Protein AF-A0A945V1H3-F1 (afdb_monomer_lite)

Structure (mmCIF, N/CA/C/O backbone):
data_AF-A0A945V1H3-F1
#
_entry.id   AF-A0A945V1H3-F1
#
loop_
_atom_site.group_PDB
_atom_site.id
_atom_site.type_symbol
_atom_site.label_atom_id
_atom_site.label_alt_id
_atom_site.label_comp_id
_atom_site.label_asym_id
_atom_site.label_entity_id
_atom_site.label_seq_id
_atom_site.pdbx_PDB_ins_code
_atom_site.Cartn_x
_atom_site.Cartn_y
_atom_site.Cartn_z
_atom_site.occupancy
_atom_site.B_iso_or_equiv
_atom_site.auth_seq_id
_atom_site.auth_comp_id
_atom_site.auth_asym_id
_atom_site.auth_atom_id
_atom_site.pdbx_PDB_model_num
ATOM 1 N N . MET A 1 1 ? -16.341 2.758 11.650 1.00 71.50 1 MET A N 1
ATOM 2 C CA . MET A 1 1 ? -15.616 1.576 11.118 1.00 71.50 1 MET A CA 1
ATOM 3 C C . MET A 1 1 ? -15.243 1.757 9.653 1.00 71.50 1 MET A C 1
ATOM 5 O O . MET A 1 1 ? -14.064 1.690 9.349 1.00 71.50 1 MET A O 1
ATOM 9 N N . LEU A 1 2 ? -16.204 2.031 8.762 1.00 78.56 2 LEU A N 1
ATOM 10 C CA . LEU A 1 2 ? -15.950 2.160 7.319 1.00 78.56 2 LEU A CA 1
ATOM 11 C C . LEU A 1 2 ? -14.896 3.237 6.965 1.00 78.56 2 LEU A C 1
ATOM 13 O O . LEU A 1 2 ? -14.000 2.984 6.170 1.00 78.56 2 LEU A O 1
ATOM 17 N N . GLU A 1 3 ? -14.923 4.381 7.649 1.00 83.19 3 GLU A N 1
ATOM 18 C CA . GLU A 1 3 ? -13.905 5.452 7.549 1.00 83.19 3 GLU A CA 1
ATOM 19 C C . GLU A 1 3 ? -12.482 5.068 7.995 1.00 83.19 3 GLU A C 1
ATOM 21 O O . GLU A 1 3 ? -11.500 5.585 7.472 1.00 83.19 3 GLU A O 1
ATOM 26 N N . ALA A 1 4 ? -12.337 4.130 8.934 1.00 84.25 4 ALA A N 1
ATOM 27 C CA . ALA A 1 4 ? -11.019 3.656 9.346 1.00 84.25 4 ALA A CA 1
ATOM 28 C C . ALA A 1 4 ? -10.451 2.660 8.323 1.00 84.25 4 ALA A C 1
ATOM 30 O O . ALA A 1 4 ? -9.243 2.521 8.201 1.00 84.25 4 ALA A O 1
ATOM 31 N N . VAL A 1 5 ? -11.317 1.984 7.567 1.00 87.81 5 VAL A N 1
ATOM 32 C CA . VAL A 1 5 ? -10.950 0.859 6.701 1.00 87.81 5 VAL A CA 1
ATOM 33 C C . VAL A 1 5 ? -10.785 1.276 5.236 1.00 87.81 5 VAL A C 1
ATOM 35 O O . VAL A 1 5 ? -9.947 0.709 4.538 1.00 87.81 5 VAL A O 1
ATOM 38 N N . GLY A 1 6 ? -11.557 2.262 4.767 1.00 89.81 6 GLY A N 1
ATOM 39 C CA . GLY A 1 6 ? -11.653 2.611 3.346 1.00 89.81 6 GLY A CA 1
ATOM 40 C C . GLY A 1 6 ? -10.320 2.993 2.701 1.00 89.81 6 GLY A C 1
ATOM 41 O O . GLY A 1 6 ? -9.970 2.440 1.662 1.00 89.81 6 GLY A O 1
ATOM 42 N N . ILE A 1 7 ? -9.548 3.886 3.331 1.00 93.88 7 ILE A N 1
ATOM 43 C CA . ILE A 1 7 ? -8.267 4.357 2.775 1.00 93.88 7 ILE A CA 1
ATOM 44 C C . ILE A 1 7 ? -7.203 3.241 2.754 1.00 93.88 7 ILE A C 1
ATOM 46 O O . ILE A 1 7 ? -6.677 2.980 1.672 1.00 93.88 7 ILE A O 1
ATOM 50 N N . PRO A 1 8 ? -6.907 2.527 3.865 1.00 94.00 8 PRO A N 1
ATOM 51 C CA . PRO A 1 8 ? -5.958 1.412 3.836 1.00 94.00 8 PRO A CA 1
ATOM 52 C C . PRO A 1 8 ? -6.329 0.330 2.822 1.00 94.00 8 PRO A C 1
ATOM 54 O O . PRO A 1 8 ? -5.453 -0.183 2.133 1.00 94.00 8 PRO A O 1
ATOM 57 N N . LEU A 1 9 ? -7.624 0.018 2.692 1.00 93.31 9 LEU A N 1
ATOM 58 C CA . LEU A 1 9 ? -8.108 -0.941 1.701 1.00 93.31 9 LEU A CA 1
ATOM 59 C C . LEU A 1 9 ? -7.912 -0.433 0.267 1.00 93.31 9 LEU A C 1
ATOM 61 O O . LEU A 1 9 ? -7.473 -1.197 -0.586 1.00 93.31 9 LEU A O 1
ATOM 65 N N . GLY A 1 10 ? -8.210 0.840 -0.003 1.00 94.31 10 GLY A N 1
ATOM 66 C CA . GLY A 1 10 ? -7.990 1.448 -1.317 1.00 94.31 10 GLY A CA 1
ATOM 67 C C . GLY A 1 10 ? -6.519 1.414 -1.731 1.00 94.31 10 GLY A C 1
ATOM 68 O O . GLY A 1 10 ? -6.213 1.023 -2.854 1.00 94.31 10 GLY A O 1
ATOM 69 N N . ILE A 1 11 ? -5.609 1.747 -0.808 1.00 96.25 11 ILE A N 1
ATOM 70 C CA . ILE A 1 11 ? -4.157 1.666 -1.037 1.00 96.25 11 ILE A CA 1
ATOM 71 C C . ILE A 1 11 ? -3.733 0.213 -1.292 1.00 96.25 11 ILE A C 1
A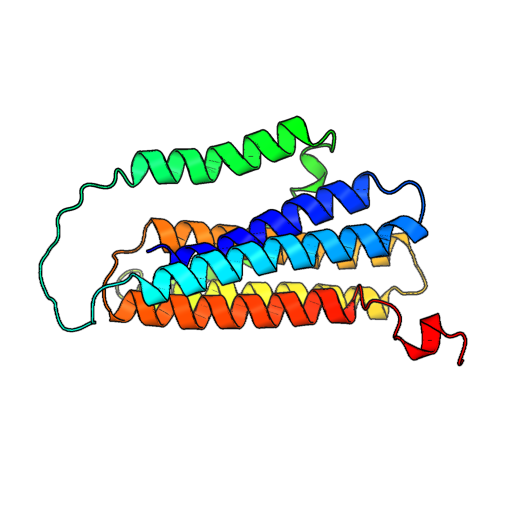TOM 73 O O . ILE A 1 11 ? -3.017 -0.052 -2.255 1.00 96.25 11 ILE A O 1
ATOM 77 N N . LEU A 1 12 ? -4.210 -0.732 -0.477 1.00 95.31 12 LEU A N 1
ATOM 78 C CA . LEU A 1 12 ? -3.905 -2.155 -0.627 1.00 95.31 12 LEU A CA 1
ATOM 79 C C . LEU A 1 12 ? -4.331 -2.691 -1.999 1.00 95.31 12 LEU A C 1
ATOM 81 O O . LEU A 1 12 ? -3.532 -3.319 -2.689 1.00 95.31 12 LEU A O 1
ATOM 85 N N . VAL A 1 13 ? -5.579 -2.436 -2.403 1.00 93.81 13 VAL A N 1
ATOM 86 C CA . VAL A 1 13 ? -6.114 -2.876 -3.702 1.00 93.81 13 VAL A CA 1
ATOM 87 C C . VAL A 1 13 ? -5.355 -2.218 -4.848 1.00 93.81 13 VAL A C 1
ATOM 89 O O . VAL A 1 13 ? -4.996 -2.900 -5.803 1.00 93.81 13 VAL A O 1
ATOM 92 N N . SER A 1 14 ? -5.060 -0.922 -4.733 1.00 94.88 14 SER A N 1
ATOM 93 C CA . SER A 1 14 ? -4.266 -0.203 -5.728 1.00 94.88 14 SER A CA 1
ATOM 94 C C . SER A 1 14 ? -2.892 -0.841 -5.939 1.00 94.88 14 SER A C 1
ATOM 96 O O . SER A 1 14 ? -2.495 -1.099 -7.070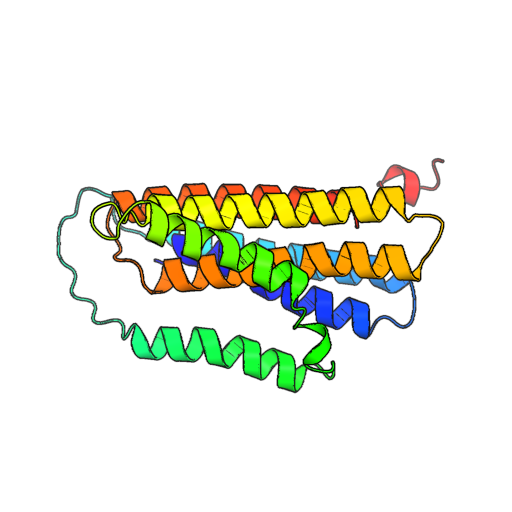 1.00 94.88 14 SER A O 1
ATOM 98 N N . LEU A 1 15 ? -2.182 -1.173 -4.859 1.00 94.94 15 LEU A N 1
ATOM 99 C CA . LEU A 1 15 ? -0.849 -1.771 -4.946 1.00 94.94 15 LEU A CA 1
ATOM 100 C C . LEU A 1 15 ? -0.883 -3.233 -5.409 1.00 94.94 15 LEU A C 1
ATOM 102 O O . LEU A 1 15 ? 0.017 -3.657 -6.127 1.00 94.94 15 LEU A O 1
ATOM 106 N N . LEU A 1 16 ? -1.922 -3.997 -5.054 1.00 93.94 16 LEU A N 1
ATOM 107 C CA . LEU A 1 16 ? -2.137 -5.347 -5.590 1.00 93.94 16 LEU A CA 1
ATOM 108 C C . LEU A 1 16 ? -2.331 -5.325 -7.112 1.00 93.94 16 LEU A C 1
ATOM 110 O O . LEU A 1 16 ? -1.721 -6.134 -7.817 1.00 93.94 16 LEU A O 1
ATOM 114 N N . LEU A 1 17 ? -3.143 -4.386 -7.609 1.00 92.00 17 LEU A N 1
ATOM 115 C CA . LEU A 1 17 ? -3.298 -4.136 -9.042 1.00 92.00 17 LEU A CA 1
ATOM 116 C C . LEU A 1 17 ? -1.973 -3.689 -9.653 1.00 92.00 17 LEU A C 1
ATOM 118 O O . LEU A 1 17 ? -1.569 -4.237 -10.667 1.00 92.00 17 LEU A O 1
ATOM 122 N N . PHE A 1 18 ? -1.236 -2.797 -8.991 1.00 91.50 18 PHE A N 1
ATOM 123 C CA . PHE A 1 18 ? 0.016 -2.288 -9.537 1.00 91.50 18 PHE A CA 1
ATOM 124 C C . PHE A 1 18 ? 1.075 -3.377 -9.739 1.00 91.50 18 PHE A C 1
ATOM 126 O O . PHE A 1 18 ? 1.709 -3.441 -10.792 1.00 91.50 18 PHE A O 1
ATOM 133 N N . VAL A 1 19 ? 1.243 -4.274 -8.761 1.00 92.81 19 VAL A N 1
ATOM 134 C CA . VAL A 1 19 ? 2.124 -5.442 -8.913 1.00 92.81 19 VAL A CA 1
ATOM 135 C C . VAL A 1 19 ? 1.645 -6.318 -10.072 1.00 92.81 19 VAL A C 1
ATOM 137 O O . VAL A 1 19 ? 2.469 -6.786 -10.856 1.00 92.81 19 VAL A O 1
ATOM 140 N N . SER A 1 20 ? 0.331 -6.516 -10.213 1.00 91.62 20 SER A N 1
ATOM 141 C CA . SER A 1 20 ? -0.239 -7.291 -11.319 1.00 91.62 20 SER A CA 1
ATOM 142 C C . SER A 1 20 ? 0.075 -6.668 -12.680 1.00 91.62 20 SER A C 1
ATOM 144 O O . SER A 1 20 ? 0.538 -7.362 -13.586 1.00 91.62 20 SER A O 1
ATOM 146 N N . ASP A 1 21 ? -0.145 -5.359 -12.804 1.00 89.25 21 ASP A N 1
ATOM 147 C CA . ASP A 1 21 ? 0.039 -4.605 -14.036 1.00 89.25 21 ASP A CA 1
ATOM 148 C C . ASP A 1 21 ? 1.511 -4.596 -14.435 1.00 89.25 21 ASP A C 1
ATOM 150 O O . ASP A 1 21 ? 1.829 -5.051 -15.526 1.00 89.25 21 ASP A O 1
ATOM 154 N N . ILE A 1 22 ? 2.435 -4.208 -13.544 1.00 88.12 22 ILE A N 1
ATOM 155 C CA . ILE A 1 22 ? 3.878 -4.167 -13.857 1.00 88.12 22 ILE A CA 1
ATOM 156 C C . ILE A 1 22 ? 4.396 -5.515 -14.372 1.00 88.12 22 ILE A C 1
ATOM 158 O O . ILE A 1 22 ? 5.225 -5.543 -15.278 1.00 88.12 22 ILE A O 1
ATOM 162 N N . ASN A 1 23 ? 3.906 -6.629 -13.824 1.00 88.38 23 ASN A N 1
ATOM 163 C CA . ASN A 1 23 ? 4.323 -7.966 -14.252 1.00 88.38 23 ASN A CA 1
ATOM 164 C C . ASN A 1 23 ? 3.636 -8.442 -15.545 1.00 88.38 23 ASN A C 1
ATOM 166 O O . ASN A 1 23 ? 4.094 -9.410 -16.147 1.00 88.38 23 ASN A O 1
ATOM 170 N N . SER A 1 24 ? 2.556 -7.782 -15.969 1.00 84.94 24 SER A N 1
ATOM 171 C CA . SER A 1 24 ? 1.772 -8.132 -17.164 1.00 84.94 24 SER A CA 1
ATOM 172 C C . SER A 1 24 ? 1.962 -7.145 -18.324 1.00 84.94 24 SER A C 1
ATOM 174 O O . SER A 1 24 ? 1.545 -7.427 -19.450 1.00 84.94 24 SER A O 1
ATOM 176 N N . LEU A 1 25 ? 2.582 -5.986 -18.069 1.00 81.81 25 LEU A N 1
ATOM 177 C CA . LEU A 1 25 ? 2.846 -4.954 -19.067 1.00 81.81 25 LEU A CA 1
ATOM 178 C C . LEU A 1 25 ? 3.740 -5.509 -20.180 1.00 81.81 25 LEU A C 1
ATOM 180 O O . LEU A 1 25 ? 4.888 -5.889 -19.959 1.00 81.81 25 LEU A O 1
ATOM 184 N N . SER A 1 26 ? 3.202 -5.521 -21.398 1.00 73.62 26 SER A N 1
ATOM 185 C CA . SER A 1 26 ? 3.947 -5.892 -22.607 1.00 73.62 26 SER A CA 1
ATOM 186 C C . SER A 1 26 ? 4.589 -4.675 -23.276 1.00 73.62 26 SER A C 1
ATOM 188 O O . SER A 1 26 ? 5.633 -4.803 -23.913 1.00 73.62 26 SER A O 1
ATOM 190 N N . GLU A 1 27 ? 3.991 -3.489 -23.117 1.00 76.44 27 GLU A N 1
ATOM 191 C CA . GLU A 1 27 ? 4.472 -2.244 -23.711 1.00 76.44 27 GLU A CA 1
ATOM 192 C C . GLU A 1 27 ? 4.513 -1.087 -22.689 1.00 76.44 27 GLU A C 1
ATOM 194 O O . GLU A 1 27 ? 3.587 -0.932 -21.891 1.00 76.44 27 GLU A O 1
ATOM 199 N N . PRO A 1 28 ? 5.527 -0.196 -22.737 1.00 72.94 28 PRO A N 1
ATOM 200 C CA . PRO A 1 28 ? 5.636 0.945 -21.816 1.00 72.94 28 PRO A CA 1
ATOM 201 C C . PRO A 1 28 ? 4.459 1.929 -21.874 1.00 72.94 28 PRO A C 1
ATOM 203 O O . PRO A 1 28 ? 4.148 2.586 -20.883 1.00 72.94 28 PRO A O 1
ATOM 206 N N . LYS A 1 29 ? 3.787 2.033 -23.029 1.00 75.56 29 LYS A N 1
ATOM 207 C CA . LYS A 1 29 ? 2.627 2.919 -23.233 1.00 75.56 29 LYS A CA 1
ATOM 208 C C . LYS A 1 29 ? 1.435 2.560 -22.336 1.00 75.56 29 LYS A C 1
ATOM 210 O O . LYS A 1 29 ? 0.617 3.424 -22.031 1.00 75.56 29 LYS A O 1
ATOM 215 N N . ASP A 1 30 ? 1.371 1.310 -21.883 1.00 81.56 30 ASP A N 1
ATOM 216 C CA . ASP A 1 30 ? 0.288 0.798 -21.048 1.00 81.56 30 ASP A CA 1
ATOM 217 C C . ASP A 1 30 ? 0.496 1.140 -19.555 1.00 81.56 30 ASP A C 1
ATOM 219 O O . ASP A 1 30 ? -0.392 0.930 -18.729 1.00 81.56 30 ASP A O 1
ATOM 223 N N . LEU A 1 31 ? 1.629 1.759 -19.194 1.00 80.69 31 LEU A N 1
ATOM 224 C CA . LEU A 1 31 ? 1.896 2.209 -17.826 1.00 80.69 31 LEU A CA 1
ATOM 225 C C . LEU A 1 31 ? 0.965 3.353 -17.395 1.00 80.69 31 LEU A C 1
ATOM 227 O O . LEU A 1 31 ? 0.492 3.372 -16.264 1.00 80.69 31 LEU A O 1
ATOM 231 N N . VAL A 1 32 ? 0.658 4.296 -18.291 1.00 82.12 32 VAL A N 1
ATOM 232 C CA . VAL A 1 32 ? -0.250 5.421 -17.995 1.00 82.12 32 VAL A CA 1
ATOM 233 C C . VAL A 1 32 ? -1.664 4.942 -17.626 1.00 82.12 32 VAL A C 1
ATOM 235 O O . VAL A 1 32 ? -2.168 5.361 -16.579 1.00 82.12 32 VAL A O 1
ATOM 238 N N . PRO A 1 33 ? -2.328 4.067 -18.413 1.00 83.75 33 PRO A N 1
ATOM 239 C CA . PRO A 1 33 ? -3.631 3.538 -18.021 1.00 83.75 33 PRO A CA 1
ATOM 240 C C . PRO A 1 33 ? -3.571 2.679 -16.748 1.00 83.75 33 PRO A C 1
ATOM 242 O O . PRO A 1 33 ? -4.504 2.760 -15.951 1.00 83.75 33 PRO A O 1
ATOM 245 N N . ALA A 1 34 ? -2.488 1.934 -16.498 1.00 84.31 34 ALA A N 1
ATOM 246 C CA . ALA A 1 34 ? -2.301 1.206 -15.236 1.00 84.31 34 ALA A CA 1
ATOM 247 C C . ALA A 1 34 ? -2.248 2.159 -14.024 1.00 84.31 34 ALA A C 1
ATOM 249 O O . ALA A 1 34 ? -2.972 1.984 -13.041 1.00 84.31 34 ALA A O 1
ATOM 250 N N . THR A 1 35 ? -1.480 3.248 -14.120 1.00 84.38 35 THR A N 1
ATOM 251 C CA . THR A 1 35 ? -1.422 4.290 -13.081 1.00 84.38 35 THR A CA 1
ATOM 252 C C . THR A 1 35 ? -2.787 4.958 -12.867 1.00 84.38 35 THR A C 1
ATOM 254 O O . THR A 1 35 ? -3.173 5.260 -11.736 1.00 84.38 35 THR A O 1
ATOM 257 N N . ALA A 1 36 ? -3.583 5.147 -13.924 1.00 86.94 36 ALA A N 1
ATOM 258 C CA . ALA A 1 36 ? -4.946 5.664 -13.793 1.00 86.94 36 ALA A CA 1
ATOM 259 C C . ALA A 1 36 ? -5.868 4.704 -13.013 1.00 86.94 36 ALA A C 1
ATOM 261 O O . ALA A 1 36 ? -6.656 5.153 -12.175 1.00 86.94 36 ALA A O 1
ATOM 262 N N . GLN A 1 37 ? -5.753 3.389 -13.236 1.00 87.56 37 GLN A N 1
ATOM 263 C CA . GLN A 1 37 ? -6.514 2.381 -12.485 1.00 87.56 37 GLN A CA 1
ATOM 264 C C . GLN A 1 37 ? -6.157 2.382 -10.994 1.00 87.56 37 GLN A C 1
ATOM 266 O O . GLN A 1 37 ? -7.045 2.284 -10.146 1.00 87.56 37 GLN A O 1
ATOM 271 N N . GLN A 1 38 ? -4.883 2.581 -10.661 1.00 88.81 38 GLN A N 1
ATOM 272 C CA . GLN A 1 38 ? -4.410 2.711 -9.280 1.00 88.81 38 GLN A CA 1
ATOM 273 C C . GLN A 1 38 ? -5.023 3.922 -8.566 1.00 88.81 38 GLN A C 1
ATOM 275 O O . GLN A 1 38 ? -5.578 3.806 -7.468 1.00 88.81 38 GLN A O 1
ATOM 280 N N . PHE A 1 39 ? -5.002 5.095 -9.210 1.00 90.06 39 PHE A N 1
ATOM 281 C CA . PHE A 1 39 ? -5.666 6.283 -8.668 1.00 90.06 39 PHE A CA 1
ATOM 282 C C . PHE A 1 39 ? -7.171 6.070 -8.502 1.00 90.06 39 PHE A C 1
ATOM 284 O O . PHE A 1 39 ? -7.747 6.501 -7.500 1.00 90.06 39 PHE A O 1
ATOM 291 N N . MET A 1 40 ? -7.804 5.356 -9.435 1.00 91.56 40 MET A N 1
ATOM 292 C CA . MET A 1 40 ? -9.217 5.014 -9.338 1.00 91.56 40 MET A CA 1
ATOM 293 C C . MET A 1 40 ? -9.499 4.100 -8.138 1.00 91.56 40 MET A C 1
ATOM 295 O O . MET A 1 40 ? -10.443 4.356 -7.390 1.00 91.56 40 MET A O 1
ATOM 299 N N . ALA A 1 41 ? -8.681 3.072 -7.895 1.00 91.94 41 ALA A N 1
ATOM 300 C CA . ALA A 1 41 ? -8.831 2.181 -6.742 1.00 91.94 41 ALA A CA 1
ATOM 301 C C . ALA A 1 41 ? -8.772 2.951 -5.410 1.00 91.94 41 ALA A C 1
ATOM 303 O O . ALA A 1 41 ? -9.603 2.745 -4.519 1.00 91.94 41 ALA A O 1
ATOM 304 N N . ILE A 1 42 ? -7.854 3.912 -5.296 1.00 92.44 42 ILE A N 1
ATOM 305 C CA . ILE A 1 42 ? -7.750 4.761 -4.104 1.00 92.44 42 ILE A CA 1
ATOM 306 C C . ILE A 1 42 ? -8.890 5.753 -3.993 1.00 92.44 42 ILE A C 1
ATOM 308 O O . ILE A 1 42 ? -9.402 5.945 -2.893 1.00 92.44 42 ILE A O 1
ATOM 312 N N . PHE A 1 43 ? -9.338 6.340 -5.102 1.00 93.00 43 PHE A N 1
ATOM 313 C CA . PHE A 1 43 ? -10.509 7.207 -5.097 1.00 93.00 43 PHE A CA 1
ATOM 314 C C . PHE A 1 43 ? -11.732 6.489 -4.507 1.00 93.00 43 PHE A C 1
ATOM 316 O O . PHE A 1 43 ? -12.412 7.044 -3.643 1.00 93.00 43 PHE A O 1
ATOM 323 N N . HIS A 1 44 ? -11.956 5.222 -4.875 1.00 91.50 44 HIS A N 1
ATOM 324 C CA . HIS A 1 44 ? -13.014 4.402 -4.280 1.00 91.50 44 HIS A CA 1
ATOM 325 C C . HIS A 1 44 ? -12.796 4.177 -2.775 1.00 91.50 44 HIS A C 1
ATOM 327 O O . HIS A 1 44 ? -13.739 4.319 -1.997 1.00 91.50 44 HIS A O 1
ATOM 333 N N . GLY A 1 45 ? -11.566 3.894 -2.337 1.00 91.19 45 GLY A N 1
ATOM 334 C CA . GLY A 1 45 ? -11.232 3.772 -0.912 1.00 91.19 45 GLY A CA 1
ATOM 335 C C . GLY A 1 45 ? -11.491 5.056 -0.112 1.00 91.19 45 GLY A C 1
ATOM 336 O O . GLY A 1 45 ? -12.078 5.014 0.974 1.00 91.19 45 GLY A O 1
ATOM 337 N N . CYS A 1 46 ? -11.129 6.212 -0.670 1.00 91.94 46 CYS A N 1
ATOM 338 C CA . CYS A 1 46 ? -11.408 7.530 -0.101 1.00 91.94 46 CYS A CA 1
ATOM 339 C C . CYS A 1 46 ? -12.912 7.813 -0.030 1.00 91.94 46 CYS A C 1
ATOM 341 O O . CYS A 1 46 ? -13.390 8.299 0.993 1.00 91.94 46 CYS A O 1
ATOM 343 N N . LEU A 1 47 ? -13.674 7.463 -1.070 1.00 91.38 47 LEU A N 1
ATOM 344 C CA . LEU A 1 47 ? -15.127 7.632 -1.103 1.00 91.38 47 LEU A CA 1
ATOM 345 C C . LEU A 1 47 ? -15.818 6.755 -0.053 1.00 91.38 47 LEU A C 1
ATOM 347 O O . LEU A 1 47 ? -16.658 7.246 0.699 1.00 91.38 47 LEU A O 1
ATOM 351 N N . ILE A 1 48 ? -15.417 5.486 0.064 1.00 89.75 48 ILE A N 1
ATOM 352 C CA . ILE A 1 48 ? -15.878 4.579 1.127 1.00 89.75 48 ILE A CA 1
ATOM 353 C C . ILE A 1 48 ? -15.575 5.182 2.502 1.00 89.75 48 ILE A C 1
ATOM 355 O O . ILE A 1 48 ? -16.418 5.140 3.402 1.00 89.75 48 ILE A O 1
ATOM 359 N N . SER A 1 49 ? -14.390 5.777 2.658 1.00 89.31 49 SER A N 1
ATOM 360 C CA . SER A 1 49 ? -14.003 6.410 3.911 1.00 89.31 49 SER A CA 1
ATOM 361 C C . SER A 1 49 ? -14.869 7.634 4.240 1.00 89.31 49 SER A C 1
ATOM 363 O O . SER A 1 49 ? -15.418 7.729 5.338 1.00 89.31 49 SER A O 1
ATOM 365 N N . ALA A 1 50 ? -15.078 8.522 3.266 1.00 88.06 50 ALA A N 1
ATOM 366 C CA . ALA A 1 50 ? -15.897 9.723 3.404 1.00 88.06 50 ALA A CA 1
ATOM 367 C C . ALA A 1 50 ? -17.368 9.396 3.705 1.00 88.06 50 ALA A C 1
ATOM 369 O O . ALA A 1 50 ? -17.949 9.962 4.630 1.00 88.06 50 ALA A O 1
ATOM 370 N N . LEU A 1 51 ? -17.961 8.431 2.992 1.00 86.62 51 LEU A N 1
ATOM 371 C CA . LEU A 1 51 ? -19.307 7.931 3.293 1.00 86.62 51 LEU A CA 1
ATOM 372 C C . LEU A 1 51 ? -19.378 7.346 4.705 1.00 86.62 51 LEU A C 1
ATOM 374 O O . LEU A 1 51 ? -20.330 7.598 5.443 1.00 86.62 51 LEU A O 1
ATOM 378 N N . GLY A 1 52 ? -18.339 6.612 5.107 1.00 83.75 52 GLY A N 1
ATOM 379 C CA . GLY A 1 52 ? -18.189 6.115 6.466 1.00 83.75 52 GLY A CA 1
ATOM 380 C C . GLY A 1 52 ? -18.232 7.224 7.511 1.00 83.75 52 GLY A C 1
ATOM 381 O O . GLY A 1 52 ? -18.854 7.044 8.557 1.00 83.75 52 GLY A O 1
ATOM 382 N N . HIS A 1 53 ? -17.609 8.366 7.227 1.00 82.25 53 HIS A N 1
ATOM 383 C CA . HIS A 1 53 ? -17.613 9.516 8.119 1.00 82.25 53 HIS A CA 1
ATOM 384 C C . HIS A 1 53 ? -19.003 10.158 8.217 1.00 82.25 53 HIS A C 1
ATOM 386 O O . HIS A 1 53 ? -19.479 10.400 9.324 1.00 82.25 53 HIS A O 1
ATOM 392 N N . LEU A 1 54 ? -19.681 10.348 7.079 1.00 85.50 54 LEU A N 1
ATOM 393 C CA . LEU A 1 54 ? -21.007 10.975 6.994 1.00 85.50 54 LEU A CA 1
ATOM 394 C C . LEU A 1 54 ? -22.115 10.173 7.691 1.00 85.50 54 LEU A C 1
ATOM 396 O O . LEU A 1 54 ? -23.034 10.757 8.256 1.00 85.50 54 LEU A O 1
ATOM 400 N N . ILE A 1 55 ? -22.043 8.842 7.641 1.00 83.38 55 ILE A N 1
ATOM 401 C CA . ILE A 1 55 ? -23.070 7.953 8.211 1.00 83.38 55 ILE A CA 1
ATOM 402 C C . ILE A 1 55 ? -22.803 7.668 9.700 1.00 83.38 55 ILE A C 1
ATOM 404 O O . ILE A 1 55 ? -23.685 7.202 10.422 1.00 83.38 55 ILE A O 1
ATOM 408 N N . SER A 1 56 ? -21.586 7.928 10.185 1.00 74.50 56 SER A N 1
ATOM 409 C CA . SER A 1 56 ? -21.232 7.614 11.568 1.00 74.50 56 SER A CA 1
ATOM 410 C C . SER A 1 56 ? -21.945 8.547 12.557 1.00 74.50 56 SER A C 1
ATOM 412 O O . SER A 1 56 ? -21.920 9.763 12.369 1.00 74.50 56 SER A O 1
ATOM 414 N N . PRO A 1 57 ? -22.544 8.008 13.635 1.00 66.06 57 PRO A N 1
ATOM 415 C CA . PRO A 1 57 ? -23.273 8.815 14.606 1.00 66.06 57 PRO A CA 1
ATOM 416 C C . PRO A 1 57 ? -22.353 9.820 15.331 1.00 66.06 57 PRO A C 1
ATOM 418 O O . PRO A 1 57 ? -21.152 9.559 15.474 1.00 66.06 57 PRO A O 1
ATOM 421 N N . PRO A 1 58 ? -22.901 10.951 15.824 1.00 60.19 58 PRO A N 1
ATOM 422 C CA . PRO A 1 58 ? -22.141 11.958 16.562 1.00 60.19 58 PRO A CA 1
ATOM 423 C C . PRO A 1 58 ? -21.407 11.365 17.773 1.00 60.19 58 PRO A C 1
ATOM 425 O O . PRO A 1 58 ? -21.947 10.512 18.488 1.00 60.19 58 PRO A O 1
ATOM 428 N N . GLN A 1 59 ? -20.186 11.865 18.010 1.00 55.81 59 GLN A N 1
ATOM 429 C CA . GLN A 1 59 ? -19.203 11.372 18.992 1.00 55.81 59 GLN A CA 1
ATOM 430 C C . GLN A 1 59 ? -19.707 11.289 20.448 1.00 55.81 59 GLN A C 1
ATOM 432 O O . GLN A 1 59 ? -19.075 10.620 21.262 1.00 55.81 59 GLN A O 1
ATOM 437 N N . GLU A 1 60 ? -20.835 11.918 20.782 1.00 47.00 60 GLU A N 1
ATOM 438 C CA . GLU A 1 60 ? -21.383 11.963 22.145 1.00 47.00 60 GLU A CA 1
ATOM 439 C C . GLU A 1 60 ? -22.261 10.758 22.515 1.00 47.00 60 GLU A C 1
ATOM 441 O O . GLU A 1 60 ? -22.542 10.524 23.692 1.00 47.00 60 GLU A O 1
ATOM 446 N N . SER A 1 61 ? -22.683 9.945 21.542 1.00 45.75 61 SER A N 1
ATOM 447 C CA . SER A 1 61 ? -23.583 8.820 21.815 1.00 45.75 61 SER A CA 1
ATOM 448 C C . SER A 1 61 ? -22.823 7.586 22.312 1.00 45.75 61 SER A C 1
ATOM 450 O O . SER A 1 61 ? -22.592 6.603 21.611 1.00 45.75 61 SER A O 1
ATOM 452 N N . THR A 1 62 ? -22.470 7.624 23.596 1.00 48.56 62 THR A N 1
ATOM 453 C CA . THR A 1 62 ? -22.206 6.437 24.413 1.00 48.56 62 THR A CA 1
ATOM 454 C C . THR A 1 62 ? -23.464 5.572 24.478 1.00 48.56 62 THR A C 1
ATOM 456 O O . THR A 1 62 ? -24.231 5.573 25.435 1.00 48.56 62 THR A O 1
ATOM 459 N N . LYS A 1 63 ? -23.672 4.753 23.455 1.00 40.84 63 LYS A N 1
ATOM 460 C CA . LYS A 1 63 ? -24.309 3.460 23.651 1.00 40.84 63 LYS A CA 1
ATOM 461 C C . LYS A 1 63 ? -23.386 2.421 23.072 1.00 40.84 63 LYS A C 1
ATOM 463 O O . LYS A 1 63 ? -22.993 2.487 21.912 1.00 40.84 63 LYS A O 1
ATOM 468 N N . ASN A 1 64 ? -23.037 1.482 23.942 1.00 44.09 64 ASN A N 1
ATOM 469 C CA . ASN A 1 64 ? -22.429 0.205 23.635 1.00 44.09 64 ASN A CA 1
ATOM 470 C C . ASN A 1 64 ? -23.387 -0.544 22.692 1.00 44.09 64 ASN A C 1
ATOM 472 O O . ASN A 1 64 ? -24.117 -1.443 23.109 1.00 44.09 64 ASN A O 1
ATOM 476 N N . ASN A 1 65 ? -23.479 -0.088 21.441 1.00 41.38 65 ASN A N 1
ATOM 477 C CA . ASN A 1 65 ? -24.201 -0.767 20.390 1.00 41.38 65 ASN A CA 1
ATOM 478 C C . ASN A 1 65 ? -23.374 -2.005 20.116 1.00 41.38 65 ASN A C 1
ATOM 480 O O . ASN A 1 65 ? -22.376 -2.002 19.401 1.00 41.38 65 ASN A O 1
ATOM 484 N N . ASN A 1 66 ? -23.799 -3.053 20.805 1.00 42.31 66 ASN A N 1
ATOM 485 C CA . ASN A 1 66 ? -23.336 -4.415 20.724 1.00 42.31 66 ASN A CA 1
ATOM 486 C C . ASN A 1 66 ? -23.768 -4.999 19.369 1.00 42.31 66 ASN A C 1
ATOM 488 O O . ASN A 1 66 ? -24.364 -6.075 19.309 1.00 42.31 66 ASN A O 1
ATOM 492 N N . GLU A 1 67 ? -23.524 -4.273 18.272 1.00 45.88 67 GLU A N 1
ATOM 493 C CA . GLU A 1 67 ? -23.522 -4.878 16.956 1.00 45.88 67 GLU A CA 1
ATOM 494 C C . GLU A 1 67 ? -22.378 -5.879 16.984 1.00 45.88 67 GLU A C 1
ATOM 496 O O . GLU A 1 67 ? -21.199 -5.548 16.849 1.00 45.88 67 GLU A O 1
ATOM 501 N N . LYS A 1 68 ? -22.751 -7.133 17.245 1.00 49.12 68 LYS A N 1
ATOM 502 C CA . LYS A 1 68 ? -21.909 -8.317 17.125 1.00 49.12 68 LYS A CA 1
ATOM 503 C C . LYS A 1 68 ? -21.582 -8.535 15.646 1.00 49.12 68 LYS A C 1
ATOM 505 O O . LYS A 1 68 ? -21.870 -9.591 15.091 1.00 49.12 68 LYS A O 1
ATOM 510 N N . PHE A 1 69 ? -21.008 -7.537 14.981 1.00 57.31 69 PHE A N 1
ATOM 511 C CA . PHE A 1 69 ? -20.419 -7.735 13.674 1.00 57.31 69 PHE A CA 1
ATOM 512 C C . PHE A 1 69 ? -19.271 -8.718 13.878 1.00 57.31 69 PHE A C 1
ATOM 514 O O . PHE A 1 69 ? -18.378 -8.485 14.700 1.00 57.31 69 PHE A O 1
ATOM 521 N N . ASN A 1 70 ? -19.350 -9.883 13.234 1.00 66.75 70 ASN A N 1
ATOM 522 C CA . ASN A 1 70 ? -18.441 -10.981 13.525 1.00 66.75 70 ASN A CA 1
ATOM 523 C C . ASN A 1 70 ? -17.047 -10.643 12.987 1.00 66.75 70 ASN A C 1
ATOM 525 O O . ASN A 1 70 ? -16.705 -10.972 11.852 1.00 66.75 70 ASN A O 1
ATOM 529 N N . LYS A 1 71 ? -16.232 -9.984 13.820 1.00 70.12 71 LYS A N 1
ATOM 530 C CA . LYS A 1 71 ? -14.859 -9.577 13.496 1.00 70.12 71 LYS A CA 1
ATOM 531 C C . LYS A 1 71 ? -14.023 -10.739 12.953 1.00 70.12 71 LYS A C 1
ATOM 533 O O . LYS A 1 71 ? -13.149 -10.505 12.131 1.00 70.12 71 LYS A O 1
ATOM 538 N N . ARG A 1 72 ? -14.314 -11.986 13.355 1.00 68.69 72 ARG A N 1
ATOM 539 C CA . ARG A 1 72 ? -13.636 -13.185 12.830 1.00 68.69 72 ARG A CA 1
ATOM 540 C C . ARG A 1 72 ? -13.968 -13.445 11.361 1.00 68.69 72 ARG A C 1
ATOM 542 O O . ARG A 1 72 ? -13.068 -13.773 10.603 1.00 68.69 72 ARG A O 1
ATOM 549 N N . VAL A 1 73 ? -15.227 -13.270 10.956 1.00 70.69 73 VAL A N 1
ATOM 550 C CA . VAL A 1 73 ? -15.648 -13.412 9.549 1.00 70.69 73 VAL A CA 1
ATOM 551 C C . VAL A 1 73 ? -15.021 -12.312 8.704 1.00 70.69 73 VAL A C 1
ATOM 553 O O . VAL A 1 73 ? -14.483 -12.589 7.641 1.00 70.69 73 VAL A O 1
ATOM 556 N N . LEU A 1 74 ? -15.018 -11.077 9.203 1.00 78.19 74 LEU A N 1
ATOM 557 C CA . LEU A 1 74 ? -14.402 -9.963 8.492 1.00 78.19 74 LEU A CA 1
ATOM 558 C C . LEU A 1 74 ? -12.882 -10.121 8.363 1.00 78.19 74 LEU A C 1
ATOM 560 O O . LEU A 1 74 ? -12.336 -9.843 7.303 1.00 78.19 74 LEU A O 1
ATOM 564 N N . LEU A 1 75 ? -12.213 -10.612 9.410 1.00 78.94 75 LEU A N 1
ATOM 565 C CA . LEU A 1 75 ? -10.794 -10.959 9.365 1.00 78.94 75 LEU A CA 1
ATOM 566 C C . LEU A 1 75 ? -10.522 -12.073 8.345 1.00 78.94 75 LEU A C 1
ATOM 568 O O . LEU A 1 75 ? -9.565 -11.976 7.585 1.00 78.94 75 LEU A O 1
ATOM 572 N N . MET A 1 76 ? -11.368 -13.108 8.301 1.00 74.38 76 MET A N 1
ATOM 573 C CA . MET A 1 76 ? -11.256 -14.153 7.281 1.00 74.38 76 MET A CA 1
ATOM 574 C C . MET A 1 76 ? -11.381 -13.559 5.881 1.00 74.38 76 MET A C 1
ATOM 576 O O . MET A 1 76 ? -10.489 -13.761 5.072 1.00 74.38 76 MET A O 1
ATOM 580 N N . VAL A 1 77 ? -12.406 -12.747 5.614 1.00 79.44 77 VAL A N 1
ATOM 581 C CA . VAL A 1 77 ? -12.575 -12.083 4.310 1.00 79.44 77 VAL A CA 1
ATOM 582 C C . VAL A 1 77 ? -11.376 -11.190 3.974 1.00 79.44 77 VAL A C 1
ATOM 584 O O . VAL A 1 77 ? -10.872 -11.242 2.856 1.00 79.44 77 VAL A O 1
ATOM 587 N N . ALA A 1 78 ? -10.875 -10.424 4.944 1.00 82.88 78 ALA A N 1
ATOM 588 C CA . ALA A 1 78 ? -9.720 -9.542 4.796 1.00 82.88 78 ALA A CA 1
ATOM 589 C C . ALA A 1 78 ? -8.431 -10.274 4.394 1.00 82.88 78 ALA A C 1
ATOM 591 O O . ALA A 1 78 ? -7.608 -9.699 3.689 1.00 82.88 78 ALA A O 1
ATOM 592 N N . ILE A 1 79 ? -8.257 -11.524 4.830 1.00 82.69 79 ILE A N 1
ATOM 593 C CA . ILE A 1 79 ? -7.098 -12.360 4.489 1.00 82.69 79 ILE A CA 1
ATOM 594 C C . ILE A 1 79 ? -7.353 -13.146 3.198 1.00 82.69 79 ILE A C 1
ATOM 596 O O . ILE A 1 79 ? -6.472 -13.251 2.350 1.00 82.69 79 ILE A O 1
ATOM 600 N N . THR A 1 80 ? -8.555 -13.696 3.026 1.00 77.38 80 THR A N 1
ATOM 601 C CA . THR A 1 80 ? -8.898 -14.537 1.875 1.00 77.38 80 THR A CA 1
ATOM 602 C C . THR A 1 80 ? -8.982 -13.730 0.582 1.00 77.38 80 THR A C 1
ATOM 604 O O . THR A 1 80 ? -8.552 -14.226 -0.453 1.00 77.38 80 THR A O 1
ATOM 607 N N . LEU A 1 81 ? -9.478 -12.489 0.616 1.00 84.56 81 LEU A N 1
ATOM 608 C CA . LEU A 1 81 ? -9.661 -11.680 -0.591 1.00 84.56 81 LEU A CA 1
ATOM 609 C C . LEU A 1 81 ? -8.327 -11.360 -1.307 1.00 84.56 81 LEU A C 1
ATOM 611 O O . LEU A 1 81 ? -8.252 -11.624 -2.507 1.00 84.56 81 LEU A O 1
ATOM 615 N N . PRO A 1 82 ? -7.255 -10.897 -0.627 1.00 81.69 82 PRO A N 1
ATOM 616 C CA . PRO A 1 82 ? -5.941 -10.741 -1.256 1.00 81.69 82 PRO A CA 1
ATOM 617 C C . PRO A 1 82 ? -5.367 -12.055 -1.794 1.00 81.69 82 PRO A C 1
ATOM 619 O O . PRO A 1 82 ? -4.813 -12.074 -2.887 1.00 81.69 82 PRO A O 1
ATOM 622 N N . ILE A 1 83 ? -5.531 -13.166 -1.064 1.00 81.25 83 ILE A N 1
ATOM 623 C CA . ILE A 1 83 ? -5.048 -14.485 -1.505 1.00 81.25 83 ILE A CA 1
ATOM 624 C C . ILE A 1 83 ? -5.760 -14.915 -2.791 1.00 81.25 83 ILE A C 1
ATOM 626 O O . ILE A 1 83 ? -5.110 -15.347 -3.739 1.00 81.25 83 ILE A O 1
ATOM 630 N N . CYS A 1 84 ? -7.087 -14.773 -2.842 1.00 80.50 84 CYS A N 1
ATOM 631 C CA . CYS A 1 84 ? -7.869 -15.061 -4.038 1.00 80.50 84 CYS A CA 1
ATOM 632 C C . CYS A 1 84 ? -7.471 -14.153 -5.201 1.00 80.50 84 CYS A C 1
ATOM 634 O O . CYS A 1 84 ? -7.347 -14.642 -6.317 1.00 80.50 84 CYS A O 1
ATOM 636 N N . PHE A 1 85 ? -7.237 -12.863 -4.951 1.00 86.81 85 PHE A N 1
ATOM 637 C CA . PHE A 1 85 ? -6.766 -11.944 -5.984 1.00 86.81 85 PHE A CA 1
ATOM 638 C C . PHE A 1 85 ? -5.427 -12.403 -6.572 1.00 86.81 85 PHE A C 1
ATOM 640 O O . PHE A 1 85 ? -5.327 -12.558 -7.782 1.00 86.81 85 PHE A O 1
ATOM 647 N N . ILE A 1 86 ? -4.433 -12.698 -5.728 1.00 84.62 86 ILE A N 1
ATOM 648 C CA . ILE A 1 86 ? -3.115 -13.180 -6.171 1.00 84.62 86 ILE A CA 1
ATOM 649 C C . ILE A 1 86 ? -3.245 -14.496 -6.948 1.00 84.62 86 ILE A C 1
ATOM 651 O O . ILE A 1 86 ? -2.603 -14.681 -7.974 1.00 84.62 86 ILE A O 1
ATOM 655 N N . ALA A 1 87 ? -4.099 -15.414 -6.491 1.00 74.19 87 ALA A N 1
ATOM 656 C CA . ALA A 1 87 ? -4.321 -16.682 -7.183 1.00 74.19 87 ALA A CA 1
ATOM 657 C C . ALA A 1 87 ? -4.985 -16.513 -8.563 1.00 74.19 87 ALA A C 1
ATOM 659 O O . ALA A 1 87 ? -4.811 -17.367 -9.431 1.00 74.19 87 ALA A O 1
ATOM 660 N N . LEU A 1 88 ? -5.755 -15.439 -8.761 1.00 83.75 88 LEU A N 1
ATOM 661 C CA . LEU A 1 88 ? -6.513 -15.169 -9.985 1.00 83.75 88 LEU A CA 1
ATOM 662 C C . LEU A 1 88 ? -5.845 -14.146 -10.913 1.00 83.75 88 LEU A C 1
ATOM 664 O O . LEU A 1 88 ? -6.255 -14.045 -12.066 1.00 83.75 88 LEU A O 1
ATOM 668 N N . SER A 1 89 ? -4.834 -13.404 -10.452 1.00 84.00 89 SER A N 1
ATOM 669 C CA . SER A 1 89 ? -4.179 -12.350 -11.239 1.00 84.00 89 SER A CA 1
ATOM 670 C C . SER A 1 89 ? -3.328 -12.888 -12.391 1.00 84.00 89 SER A C 1
ATOM 672 O O . SER A 1 89 ? -2.971 -12.139 -13.293 1.00 84.00 89 SER A O 1
ATOM 674 N N . GLY A 1 90 ? -2.991 -14.182 -12.376 1.00 83.19 90 GLY A N 1
ATOM 675 C CA . GLY A 1 90 ? -2.091 -14.796 -13.358 1.00 83.19 90 GLY A CA 1
ATOM 676 C C . GLY A 1 90 ? -0.610 -14.471 -13.128 1.00 83.19 90 GLY A C 1
ATOM 677 O O . GLY A 1 90 ? 0.239 -14.964 -13.866 1.00 83.19 90 GLY A O 1
ATOM 678 N N . VAL A 1 91 ? -0.291 -13.695 -12.086 1.00 88.06 91 VAL A N 1
ATOM 679 C CA . VAL A 1 91 ? 1.075 -13.328 -11.697 1.00 88.06 91 VAL A CA 1
ATOM 680 C C . VAL A 1 91 ? 1.593 -14.296 -10.625 1.00 88.06 91 VAL A C 1
ATOM 682 O O . VAL A 1 91 ? 0.851 -14.649 -9.704 1.00 88.06 91 VAL A O 1
ATOM 685 N N . PRO A 1 92 ? 2.861 -14.746 -10.701 1.00 88.06 92 PRO A N 1
ATOM 686 C CA . PRO A 1 92 ? 3.443 -15.620 -9.688 1.00 88.06 92 PRO A CA 1
ATOM 687 C C . PRO A 1 92 ? 3.378 -14.982 -8.297 1.00 88.06 92 PRO A C 1
ATOM 689 O O . PRO A 1 92 ? 3.726 -13.816 -8.120 1.00 88.06 92 PRO A O 1
ATOM 692 N N . ALA A 1 93 ? 3.001 -15.766 -7.282 1.00 86.75 93 ALA A N 1
ATOM 693 C CA . ALA A 1 93 ? 2.879 -15.274 -5.909 1.00 86.75 93 ALA A CA 1
ATOM 694 C C . ALA A 1 93 ? 4.175 -14.614 -5.399 1.00 86.75 93 ALA A C 1
ATOM 696 O O . ALA A 1 93 ? 4.112 -13.669 -4.621 1.00 86.75 93 ALA A O 1
ATOM 697 N N . GLN A 1 94 ? 5.343 -15.056 -5.880 1.00 88.50 94 GLN A N 1
ATOM 698 C CA . GLN A 1 94 ? 6.641 -14.471 -5.535 1.00 88.50 94 GLN A CA 1
ATOM 699 C C . GLN A 1 94 ? 6.745 -12.977 -5.884 1.00 88.50 94 GLN A C 1
ATOM 701 O O . GLN A 1 94 ? 7.468 -12.261 -5.206 1.00 88.50 94 GLN A O 1
ATOM 706 N N . ALA A 1 95 ? 5.999 -12.478 -6.876 1.00 90.31 95 ALA A N 1
ATOM 707 C CA . ALA A 1 95 ? 5.991 -11.054 -7.219 1.00 90.31 95 ALA A CA 1
ATOM 708 C C . ALA A 1 95 ? 5.401 -10.169 -6.105 1.00 90.31 95 ALA A C 1
ATOM 710 O O . ALA A 1 95 ? 5.703 -8.981 -6.031 1.00 90.31 95 ALA A O 1
ATOM 711 N N . TYR A 1 96 ? 4.579 -10.749 -5.226 1.00 91.56 96 TYR A N 1
ATOM 712 C CA . TYR A 1 96 ? 3.943 -10.060 -4.101 1.00 91.56 96 TYR A CA 1
ATOM 713 C C . TYR A 1 96 ? 4.705 -10.239 -2.783 1.00 91.56 96 TYR A C 1
ATOM 715 O O . TYR A 1 96 ? 4.286 -9.682 -1.771 1.00 91.56 96 TYR A O 1
ATOM 723 N N . PHE A 1 97 ? 5.786 -11.028 -2.771 1.00 91.50 97 PHE A N 1
ATOM 724 C CA . PHE A 1 97 ? 6.527 -11.372 -1.560 1.00 91.50 97 PHE A CA 1
ATOM 725 C C . PHE A 1 97 ? 8.031 -11.141 -1.735 1.00 91.50 97 PHE A C 1
ATOM 727 O O . PHE A 1 97 ? 8.708 -11.829 -2.490 1.00 91.50 97 PHE A O 1
ATOM 734 N N . SER A 1 98 ? 8.566 -10.212 -0.948 1.00 93.69 98 SER A N 1
ATOM 735 C CA . SER A 1 98 ? 9.997 -9.910 -0.834 1.00 93.69 98 SER A CA 1
ATOM 736 C C . SER A 1 98 ? 10.339 -9.696 0.635 1.00 93.69 98 SER A C 1
ATOM 738 O O . SER A 1 98 ? 9.577 -9.069 1.381 1.00 93.69 98 SER A O 1
ATOM 740 N N . LEU A 1 99 ? 11.461 -10.280 1.056 1.00 92.75 99 LEU A N 1
ATOM 741 C CA . LEU A 1 99 ? 11.855 -10.373 2.457 1.00 92.75 99 LEU A CA 1
ATOM 742 C C . LEU A 1 99 ? 12.297 -9.016 3.009 1.00 92.75 99 LEU A C 1
ATOM 744 O O . LEU A 1 99 ? 11.976 -8.672 4.139 1.00 92.75 99 LEU A O 1
ATOM 748 N N . GLU A 1 100 ? 13.013 -8.234 2.215 1.00 93.25 100 GLU A N 1
ATOM 749 C CA . GLU A 1 100 ? 13.632 -6.971 2.599 1.00 93.25 100 GLU A CA 1
ATOM 750 C C . GLU A 1 100 ? 12.597 -5.902 3.018 1.00 93.25 100 GLU A C 1
ATOM 752 O O . GLU A 1 100 ? 12.670 -5.429 4.159 1.00 93.25 100 GLU A O 1
ATOM 757 N N . PRO A 1 101 ? 11.586 -5.548 2.193 1.00 92.81 101 PRO A N 1
ATOM 758 C CA . PRO A 1 101 ? 10.524 -4.633 2.605 1.00 92.81 101 PRO A CA 1
ATOM 759 C C . PRO A 1 101 ? 9.648 -5.225 3.718 1.00 92.81 101 PRO A C 1
ATOM 761 O O . PRO A 1 101 ? 9.156 -4.485 4.570 1.00 92.81 101 PRO A O 1
ATOM 764 N N . LEU A 1 102 ? 9.484 -6.554 3.771 1.00 92.94 102 LEU A N 1
ATOM 765 C CA . LEU A 1 102 ? 8.734 -7.214 4.842 1.00 92.94 102 LEU A CA 1
ATOM 766 C C . LEU A 1 102 ? 9.429 -7.049 6.201 1.00 92.94 102 LEU A C 1
ATOM 768 O O . LEU A 1 102 ? 8.782 -6.690 7.184 1.00 92.94 102 LEU A O 1
ATOM 772 N N . LEU A 1 103 ? 10.745 -7.265 6.262 1.00 93.06 103 LEU A N 1
ATOM 773 C CA . LEU A 1 103 ? 11.542 -7.064 7.473 1.00 93.06 103 LEU A CA 1
ATOM 774 C C . LEU A 1 103 ? 11.488 -5.613 7.942 1.00 93.06 103 LEU A C 1
ATOM 776 O O . LEU A 1 103 ? 11.371 -5.364 9.143 1.00 93.06 103 LEU A O 1
ATOM 780 N N . LEU A 1 104 ? 11.520 -4.661 7.006 1.00 92.62 104 LEU A N 1
ATOM 781 C CA . LEU A 1 104 ? 11.374 -3.253 7.342 1.00 92.62 104 LEU A CA 1
ATOM 782 C C . LEU A 1 104 ? 10.006 -3.000 7.994 1.00 92.62 104 LEU A C 1
ATOM 784 O O . LEU A 1 104 ? 9.955 -2.422 9.079 1.00 92.62 104 LEU A O 1
ATOM 788 N N . VAL A 1 105 ? 8.908 -3.484 7.400 1.00 91.31 105 VAL A N 1
ATOM 789 C CA . VAL A 1 105 ? 7.529 -3.324 7.920 1.00 91.31 105 VAL A CA 1
ATOM 790 C C . VAL A 1 105 ? 7.329 -3.997 9.275 1.00 91.31 105 VAL A C 1
ATOM 792 O O . VAL A 1 105 ? 6.610 -3.465 10.120 1.00 91.31 105 VAL A O 1
ATOM 795 N N . LEU A 1 106 ? 8.009 -5.114 9.532 1.00 89.12 106 LEU A N 1
ATOM 796 C CA . LEU A 1 106 ? 7.972 -5.808 10.821 1.00 89.12 106 LEU A CA 1
ATOM 797 C C . LEU A 1 106 ? 8.919 -5.204 11.875 1.00 89.12 106 LEU A C 1
ATOM 799 O O . LEU A 1 106 ? 8.777 -5.511 13.059 1.00 89.12 106 LEU A O 1
ATOM 803 N N . SER A 1 107 ? 9.844 -4.317 11.494 1.00 88.44 107 SER A N 1
ATOM 804 C CA . SER A 1 107 ? 10.832 -3.707 12.403 1.00 88.44 107 SER A CA 1
ATOM 805 C C . SER A 1 107 ? 10.265 -2.948 13.619 1.00 88.44 107 SER A C 1
ATOM 807 O O . SER A 1 107 ? 10.927 -2.950 14.662 1.00 88.44 107 SER A O 1
ATOM 809 N N . PRO A 1 108 ? 9.048 -2.358 13.593 1.00 83.88 108 PRO A N 1
ATOM 810 C CA . PRO A 1 108 ? 8.470 -1.745 14.785 1.00 83.88 108 PRO A CA 1
ATOM 811 C C . PRO A 1 108 ? 8.138 -2.766 15.882 1.00 83.88 108 PRO A C 1
ATOM 813 O O . PRO A 1 108 ? 8.082 -2.396 17.049 1.00 83.88 108 PRO A O 1
ATOM 816 N N . ILE A 1 109 ? 7.941 -4.047 15.544 1.00 80.75 109 ILE A N 1
ATOM 817 C CA . ILE A 1 109 ? 7.513 -5.083 16.495 1.00 80.75 109 ILE A CA 1
ATOM 818 C C . ILE A 1 109 ? 8.593 -5.354 17.565 1.00 80.75 109 ILE A C 1
ATOM 820 O O . ILE A 1 109 ? 8.280 -5.216 18.749 1.00 80.75 109 ILE A O 1
ATOM 824 N N . PRO A 1 110 ? 9.865 -5.657 17.221 1.00 78.25 110 PRO A N 1
ATOM 825 C CA . PRO A 1 110 ? 10.948 -5.781 18.204 1.00 78.25 110 PRO A CA 1
ATOM 826 C C . PRO A 1 110 ? 11.129 -4.550 19.102 1.00 78.25 110 PRO A C 1
ATOM 828 O O . PRO A 1 110 ? 11.382 -4.689 20.298 1.00 78.25 110 PRO A O 1
ATOM 831 N N . LEU A 1 111 ? 10.963 -3.342 18.551 1.00 72.56 111 LEU A N 1
ATOM 832 C CA . LEU A 1 111 ? 11.101 -2.089 19.305 1.00 72.56 111 LEU A CA 1
ATOM 833 C C . LEU A 1 111 ? 10.041 -1.952 20.408 1.00 72.56 111 LEU A C 1
ATOM 835 O O . LEU A 1 111 ? 10.311 -1.362 21.455 1.00 72.56 111 LEU A O 1
ATOM 839 N N . LEU A 1 112 ? 8.857 -2.536 20.209 1.00 70.38 112 LEU A N 1
ATOM 840 C CA . LEU A 1 112 ? 7.805 -2.578 21.227 1.00 70.38 112 LEU A CA 1
ATOM 841 C C . LEU A 1 112 ? 8.147 -3.545 22.365 1.00 70.38 112 LEU A C 1
ATOM 843 O O . LEU A 1 112 ? 7.846 -3.241 23.516 1.00 70.38 112 LEU A O 1
ATOM 847 N N . PHE A 1 113 ? 8.825 -4.660 22.074 1.00 71.12 113 PHE A N 1
ATOM 848 C CA . PHE A 1 113 ? 9.286 -5.594 23.108 1.00 71.12 113 PHE A CA 1
ATOM 849 C C . PHE A 1 113 ? 10.375 -4.983 23.998 1.00 71.12 113 PHE A C 1
ATOM 851 O O . PHE A 1 113 ? 10.338 -5.171 25.212 1.00 71.12 113 PHE A O 1
ATOM 858 N N . ILE A 1 114 ? 11.298 -4.200 23.426 1.00 73.81 114 ILE A N 1
ATOM 859 C CA . ILE A 1 114 ? 12.361 -3.510 24.184 1.00 73.81 114 ILE A CA 1
ATOM 860 C C . ILE A 1 114 ? 11.775 -2.480 25.160 1.00 73.81 114 ILE A C 1
ATOM 862 O O . ILE A 1 114 ? 12.295 -2.292 26.257 1.00 73.81 114 ILE A O 1
ATOM 866 N N . ARG A 1 115 ? 10.676 -1.821 24.781 1.00 67.25 115 ARG A N 1
ATOM 867 C CA . ARG A 1 115 ? 10.016 -0.796 25.602 1.00 67.25 115 ARG A CA 1
ATOM 868 C C . ARG A 1 115 ? 9.178 -1.377 26.755 1.00 67.25 115 ARG A C 1
ATOM 870 O O . ARG A 1 115 ? 8.716 -0.613 27.599 1.00 67.25 115 ARG A O 1
ATOM 877 N N . GLY A 1 116 ? 9.022 -2.702 26.809 1.00 62.66 116 GLY A N 1
ATOM 878 C CA . GLY A 1 116 ? 8.193 -3.416 27.779 1.00 62.66 116 GLY A CA 1
ATOM 879 C C . GLY A 1 116 ? 6.718 -3.466 27.364 1.00 62.66 116 GLY A C 1
ATOM 880 O O . GLY A 1 116 ? 6.128 -2.454 26.982 1.00 62.66 116 GLY A O 1
ATOM 881 N N . LEU A 1 117 ? 6.108 -4.654 27.466 1.00 61.66 117 LEU A N 1
ATOM 882 C CA . LEU A 1 117 ? 4.705 -4.914 27.095 1.00 61.66 117 LEU A CA 1
ATOM 883 C C . LEU A 1 117 ? 3.701 -4.056 27.885 1.00 61.66 117 LEU A C 1
ATOM 885 O O . LEU A 1 117 ? 2.642 -3.722 27.358 1.00 61.66 117 LEU A O 1
ATOM 889 N N . ASP A 1 118 ? 4.061 -3.626 29.095 1.00 59.34 118 ASP A N 1
ATOM 890 C CA . ASP A 1 118 ? 3.215 -2.783 29.950 1.00 59.34 118 ASP A CA 1
ATOM 891 C C . ASP A 1 118 ? 3.077 -1.334 29.432 1.00 59.34 118 ASP A C 1
ATOM 893 O O . ASP A 1 118 ? 2.177 -0.609 29.843 1.00 59.34 118 ASP A O 1
ATOM 897 N N . SER A 1 119 ? 3.937 -0.908 28.494 1.00 59.97 119 SER A N 1
ATOM 898 C CA . SER A 1 119 ? 3.856 0.384 27.786 1.00 59.97 119 SER A CA 1
ATOM 899 C C . SER A 1 119 ? 3.252 0.270 26.378 1.00 59.97 119 SER A C 1
ATOM 901 O O . SER A 1 119 ? 3.385 1.189 25.562 1.00 59.97 119 SER A O 1
ATOM 903 N N . TYR A 1 120 ? 2.599 -0.852 26.057 1.00 66.69 120 TYR A N 1
ATOM 904 C CA . TYR A 1 120 ? 1.995 -1.071 24.747 1.00 66.69 120 TYR A CA 1
ATOM 905 C C . TYR A 1 120 ? 0.844 -0.091 24.495 1.00 66.69 120 TYR A C 1
ATOM 907 O O . TYR A 1 120 ? -0.219 -0.160 25.110 1.00 66.69 120 TYR A O 1
ATOM 915 N N . SER A 1 121 ? 1.046 0.814 23.538 1.00 75.12 121 SER A N 1
ATOM 916 C CA . SER A 1 121 ? 0.004 1.708 23.043 1.00 75.12 121 SER A CA 1
ATO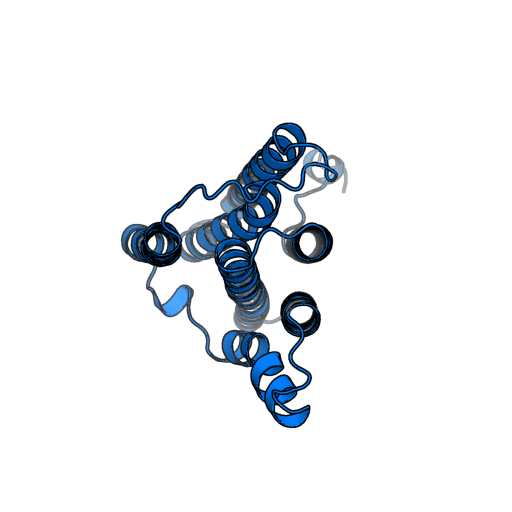M 917 C C . SER A 1 121 ? -0.283 1.391 21.573 1.00 75.12 121 SER A C 1
ATOM 919 O O . SER A 1 121 ? 0.647 1.428 20.761 1.00 75.12 121 SER A O 1
ATOM 921 N N . PRO A 1 122 ? -1.550 1.145 21.184 1.00 73.50 122 PRO A N 1
ATOM 922 C CA . PRO A 1 122 ? -1.946 1.005 19.779 1.00 73.50 122 PRO A CA 1
ATOM 923 C C . PRO A 1 122 ? -1.465 2.172 18.905 1.00 73.50 122 PRO A C 1
ATOM 925 O O . PRO A 1 122 ? -1.090 1.977 17.751 1.00 73.50 122 PRO A O 1
ATOM 928 N N . LEU A 1 123 ? -1.383 3.375 19.484 1.00 83.50 123 LEU A N 1
ATOM 929 C CA . LEU A 1 123 ? -0.841 4.569 18.840 1.00 83.50 123 LEU A CA 1
ATOM 930 C C . LEU A 1 123 ? 0.601 4.377 18.353 1.00 83.50 123 LEU A C 1
ATOM 932 O O . LEU A 1 123 ? 0.950 4.835 17.269 1.00 83.50 123 LEU A O 1
ATOM 936 N N . LEU A 1 124 ? 1.444 3.725 19.156 1.00 84.38 124 LEU A N 1
ATOM 937 C CA . LEU A 1 124 ? 2.854 3.492 18.838 1.00 84.38 124 LEU A CA 1
ATOM 938 C C . LEU A 1 124 ? 3.011 2.513 17.674 1.00 84.38 124 LEU A C 1
ATOM 940 O O . LEU A 1 124 ? 3.832 2.756 16.794 1.00 84.38 124 LEU A O 1
ATOM 944 N N . VAL A 1 125 ? 2.187 1.463 17.635 1.00 87.00 125 VAL A N 1
ATOM 945 C CA . VAL A 1 125 ? 2.153 0.503 16.520 1.00 87.00 125 VAL A CA 1
ATOM 946 C C . VAL A 1 125 ? 1.736 1.209 15.234 1.00 87.00 125 VAL A C 1
ATOM 948 O O . VAL A 1 125 ? 2.443 1.129 14.236 1.00 87.00 125 VAL A O 1
ATOM 951 N N . ILE A 1 126 ? 0.623 1.946 15.272 1.00 90.56 126 ILE A N 1
ATOM 952 C CA . ILE A 1 126 ? 0.074 2.649 14.106 1.00 90.56 126 ILE A CA 1
ATOM 953 C C . ILE A 1 126 ? 1.082 3.670 13.564 1.00 90.56 126 ILE A C 1
ATOM 955 O O . ILE A 1 126 ? 1.365 3.683 12.368 1.00 90.56 126 ILE A O 1
ATOM 959 N N . LYS A 1 127 ? 1.684 4.481 14.445 1.00 90.06 127 LYS A N 1
ATOM 960 C CA . LYS A 1 127 ? 2.751 5.416 14.062 1.00 90.06 127 LYS A CA 1
ATOM 961 C C . LYS A 1 127 ? 3.957 4.689 13.475 1.00 90.06 127 LYS A C 1
ATOM 963 O O . LYS A 1 127 ? 4.494 5.143 12.474 1.00 90.06 127 LYS A O 1
ATOM 968 N N . GLY A 1 128 ? 4.365 3.566 14.065 1.00 91.06 128 GLY A N 1
ATOM 969 C CA . GLY A 1 128 ? 5.459 2.742 13.554 1.00 91.06 128 GLY A CA 1
ATOM 970 C C . GLY A 1 128 ? 5.204 2.248 12.130 1.00 91.06 128 GLY A C 1
ATOM 971 O O . GLY A 1 128 ? 6.068 2.407 11.275 1.00 91.06 128 GLY A O 1
ATOM 972 N N . VAL A 1 129 ? 4.003 1.730 11.853 1.00 93.62 129 VAL A N 1
ATOM 973 C CA . VAL A 1 129 ? 3.615 1.267 10.510 1.00 93.62 129 VAL A CA 1
ATOM 974 C C . VAL A 1 129 ? 3.672 2.412 9.496 1.00 93.62 129 VAL A C 1
ATOM 976 O O . VAL A 1 129 ? 4.301 2.261 8.452 1.00 93.62 129 VAL A O 1
ATOM 979 N N . VAL A 1 130 ? 3.095 3.576 9.814 1.00 95.19 130 VAL A N 1
ATOM 980 C CA . VAL A 1 130 ? 3.135 4.757 8.928 1.00 95.19 130 VAL A CA 1
ATOM 981 C C . VAL A 1 130 ? 4.575 5.225 8.679 1.00 95.19 130 VAL A C 1
ATOM 983 O O . VAL A 1 130 ? 4.940 5.520 7.544 1.00 95.19 130 VAL A O 1
ATOM 986 N N . MET A 1 131 ? 5.423 5.245 9.712 1.00 94.38 131 MET A N 1
ATOM 987 C CA . MET A 1 131 ? 6.832 5.634 9.564 1.00 94.38 131 MET A CA 1
ATOM 988 C C . MET A 1 131 ? 7.611 4.661 8.681 1.00 94.38 131 MET A C 1
ATOM 990 O O . MET A 1 131 ? 8.453 5.086 7.893 1.00 94.38 131 MET A O 1
ATOM 994 N N . VAL A 1 132 ? 7.320 3.365 8.764 1.00 94.75 132 VAL A N 1
ATOM 995 C CA . VAL A 1 132 ? 7.941 2.390 7.871 1.00 94.75 132 VAL A CA 1
ATOM 996 C C . VAL A 1 132 ? 7.413 2.501 6.440 1.00 94.75 132 VAL A C 1
ATOM 998 O O . VAL A 1 132 ? 8.197 2.367 5.500 1.00 94.75 132 VAL A O 1
ATOM 1001 N N . MET A 1 133 ? 6.126 2.785 6.239 1.00 97.12 133 MET A N 1
ATOM 1002 C CA . MET A 1 133 ? 5.601 3.080 4.901 1.00 97.12 133 MET A CA 1
ATOM 1003 C C . MET A 1 133 ? 6.368 4.245 4.265 1.00 97.12 133 MET A C 1
ATOM 1005 O O . MET A 1 133 ? 6.824 4.133 3.128 1.00 97.12 133 MET A O 1
ATOM 1009 N N . LEU A 1 134 ? 6.596 5.320 5.027 1.00 97.00 134 LEU A N 1
ATOM 1010 C CA . LEU A 1 134 ? 7.400 6.459 4.585 1.00 97.00 134 LEU A CA 1
ATOM 1011 C C . LEU A 1 134 ? 8.854 6.056 4.293 1.00 97.00 134 LEU A C 1
ATOM 1013 O O . LEU A 1 134 ? 9.400 6.424 3.256 1.00 97.00 134 LEU A O 1
ATOM 1017 N N . GLY A 1 135 ? 9.474 5.270 5.176 1.00 96.12 135 GLY A N 1
ATOM 1018 C CA . GLY A 1 135 ? 10.827 4.750 4.972 1.00 96.12 135 GLY A CA 1
ATOM 1019 C C . GLY A 1 135 ? 10.947 3.898 3.706 1.00 96.12 135 GLY A C 1
ATOM 1020 O O . GLY A 1 135 ? 11.896 4.063 2.946 1.00 96.12 135 GLY A O 1
ATOM 1021 N N . SER A 1 136 ? 9.953 3.050 3.434 1.00 96.44 136 SER A N 1
ATOM 1022 C CA . SER A 1 136 ? 9.898 2.213 2.230 1.00 96.44 136 SER A CA 1
ATOM 1023 C C . SER A 1 136 ? 9.815 3.061 0.964 1.00 96.44 136 SER A C 1
ATOM 1025 O O . SER A 1 136 ? 10.557 2.822 0.012 1.00 96.44 136 SER A O 1
ATOM 1027 N N . ALA A 1 137 ? 8.964 4.093 0.978 1.00 96.62 137 ALA A N 1
ATOM 1028 C CA . ALA A 1 137 ? 8.850 5.044 -0.121 1.00 96.62 137 ALA A CA 1
ATOM 1029 C C . ALA A 1 137 ? 10.174 5.784 -0.367 1.00 96.62 137 ALA A C 1
ATOM 1031 O O . ALA A 1 137 ? 10.634 5.845 -1.504 1.00 96.62 137 ALA A O 1
ATOM 1032 N N . PHE A 1 138 ? 10.836 6.288 0.680 1.00 96.12 138 PHE A N 1
ATOM 1033 C CA . PHE A 1 138 ? 12.110 6.994 0.523 1.00 96.12 138 PHE A CA 1
ATOM 1034 C C . PHE A 1 138 ? 13.244 6.099 0.036 1.00 96.12 138 PHE A C 1
ATOM 1036 O O . PHE A 1 138 ? 13.970 6.504 -0.868 1.00 96.12 138 PHE A O 1
ATOM 1043 N N . VAL A 1 139 ? 13.402 4.897 0.596 1.00 95.19 139 VAL A N 1
ATOM 1044 C CA . VAL A 1 139 ? 14.427 3.943 0.138 1.00 95.19 139 VAL A CA 1
ATOM 1045 C C . VAL A 1 139 ? 14.230 3.634 -1.342 1.00 95.19 139 VAL A C 1
ATOM 1047 O O . VAL A 1 139 ? 15.190 3.645 -2.107 1.00 95.19 139 VAL A O 1
ATOM 1050 N N . SER A 1 140 ? 12.982 3.431 -1.754 1.00 95.50 140 SER A N 1
ATOM 1051 C CA . SER A 1 140 ? 12.637 3.181 -3.146 1.00 95.50 140 SER A CA 1
ATOM 1052 C C . SER A 1 140 ? 12.920 4.376 -4.058 1.00 95.50 140 SER A C 1
ATOM 1054 O O . SER A 1 140 ? 13.550 4.195 -5.093 1.00 95.50 140 SER A O 1
ATOM 1056 N N . ILE A 1 141 ? 12.542 5.599 -3.666 1.00 94.69 141 ILE A N 1
ATOM 1057 C CA . ILE A 1 141 ? 12.801 6.823 -4.446 1.00 94.69 141 ILE A CA 1
ATOM 1058 C C . ILE A 1 141 ? 14.305 7.092 -4.568 1.00 94.69 141 ILE A C 1
ATOM 1060 O O . ILE A 1 141 ? 14.800 7.369 -5.659 1.00 94.69 141 ILE A O 1
ATOM 1064 N N . VAL A 1 142 ? 15.049 6.991 -3.463 1.00 94.81 142 VAL A N 1
ATOM 1065 C CA . VAL A 1 142 ? 16.508 7.161 -3.474 1.00 94.81 142 VAL A CA 1
ATOM 1066 C C . VAL A 1 142 ? 17.152 6.088 -4.345 1.00 94.81 142 VAL A C 1
ATOM 1068 O O . VAL A 1 142 ? 18.000 6.419 -5.171 1.00 94.81 142 VAL A O 1
ATOM 1071 N N . GLY A 1 143 ? 16.731 4.827 -4.213 1.00 93.31 143 GLY A N 1
ATOM 1072 C CA . GLY A 1 143 ? 17.208 3.731 -5.051 1.00 93.31 143 GLY A CA 1
ATOM 1073 C C . GLY A 1 143 ? 16.915 3.970 -6.530 1.00 93.31 143 GLY A C 1
ATOM 1074 O O . GLY A 1 143 ? 17.828 3.885 -7.346 1.00 93.31 143 GLY A O 1
ATOM 1075 N N . PHE A 1 144 ? 15.689 4.373 -6.867 1.00 91.31 144 PHE A N 1
ATOM 1076 C CA . PHE A 1 144 ? 15.257 4.687 -8.228 1.00 91.31 144 PHE A CA 1
ATOM 1077 C C . PHE A 1 144 ? 16.143 5.761 -8.867 1.00 91.31 144 PHE A C 1
ATOM 1079 O O . PHE A 1 144 ? 16.710 5.534 -9.929 1.00 91.31 144 PHE A O 1
ATOM 1086 N N . ILE A 1 145 ? 16.348 6.894 -8.185 1.00 91.56 145 ILE A N 1
ATOM 1087 C CA . ILE A 1 145 ? 17.204 7.986 -8.680 1.00 91.56 145 ILE A CA 1
ATOM 1088 C C . ILE A 1 145 ? 18.669 7.537 -8.791 1.00 91.56 145 ILE A C 1
ATOM 1090 O O . ILE A 1 145 ? 19.352 7.869 -9.758 1.00 91.56 145 ILE A O 1
ATOM 1094 N N . SER A 1 146 ? 19.163 6.765 -7.819 1.00 91.75 146 SER A N 1
ATOM 1095 C CA . SER A 1 146 ? 20.569 6.332 -7.779 1.00 91.75 146 SER A CA 1
ATOM 1096 C C . SER A 1 146 ? 20.906 5.263 -8.818 1.00 91.75 146 SER A C 1
ATOM 1098 O O . SER A 1 146 ? 22.081 5.038 -9.095 1.00 91.75 146 SER A O 1
ATOM 1100 N N . THR A 1 147 ? 19.899 4.587 -9.374 1.00 91.69 147 THR A N 1
ATOM 1101 C CA . THR A 1 147 ? 20.082 3.433 -10.262 1.00 91.69 147 THR A CA 1
ATOM 1102 C C . THR A 1 147 ? 19.543 3.660 -11.670 1.00 91.69 147 THR A C 1
ATOM 1104 O O . THR A 1 147 ? 19.492 2.710 -12.439 1.00 91.69 147 THR A O 1
ATOM 1107 N N . LEU A 1 148 ? 19.252 4.910 -12.060 1.00 87.00 148 LEU A N 1
ATOM 1108 C CA . LEU A 1 148 ? 18.693 5.267 -13.377 1.00 87.00 148 LEU A CA 1
ATOM 1109 C C . LEU A 1 148 ? 19.466 4.701 -14.584 1.00 87.00 148 LEU A C 1
ATOM 1111 O O . LEU A 1 148 ? 18.885 4.518 -15.650 1.00 87.00 148 LEU A O 1
ATOM 1115 N N . SER A 1 149 ? 20.769 4.431 -14.448 1.00 85.88 149 SER A N 1
ATOM 1116 C CA . SER A 1 149 ? 21.587 3.831 -15.513 1.00 85.88 149 SER A CA 1
ATOM 1117 C C . SER A 1 149 ? 21.454 2.307 -15.635 1.00 85.88 149 SER A C 1
ATOM 1119 O O . SER A 1 149 ? 21.913 1.743 -16.625 1.00 85.88 149 SER A O 1
ATOM 1121 N N . ASP A 1 150 ? 20.858 1.637 -14.646 1.00 90.31 150 ASP A N 1
ATOM 1122 C CA . ASP A 1 150 ? 20.626 0.194 -14.602 1.00 90.31 150 ASP A CA 1
ATOM 1123 C C . ASP A 1 150 ? 19.130 -0.096 -14.409 1.00 90.31 150 ASP A C 1
ATOM 1125 O O . ASP A 1 150 ? 18.556 0.055 -13.326 1.00 90.31 150 ASP A O 1
ATOM 1129 N N . VAL A 1 151 ? 18.496 -0.554 -15.488 1.00 84.62 151 VAL A N 1
ATOM 1130 C CA . VAL A 1 151 ? 17.061 -0.860 -15.534 1.00 84.62 151 VAL A CA 1
ATOM 1131 C C . VAL A 1 151 ? 16.674 -1.932 -14.510 1.00 84.62 151 VAL A C 1
ATOM 1133 O O . VAL A 1 151 ? 15.619 -1.826 -13.883 1.00 84.62 151 VAL A O 1
ATOM 1136 N N . ALA A 1 152 ? 17.518 -2.947 -14.296 1.00 86.19 152 ALA A N 1
ATOM 1137 C CA . ALA A 1 152 ? 17.211 -4.032 -13.366 1.00 86.19 152 ALA A CA 1
ATOM 1138 C C . ALA A 1 152 ? 17.241 -3.537 -11.912 1.00 86.19 152 ALA A C 1
ATOM 1140 O O . ALA A 1 152 ? 16.332 -3.823 -11.127 1.00 86.19 152 ALA A O 1
ATOM 1141 N N . ALA A 1 153 ? 18.249 -2.737 -11.565 1.00 88.69 153 ALA A N 1
ATOM 1142 C CA . ALA A 1 153 ? 18.362 -2.129 -10.243 1.00 88.69 153 ALA A CA 1
ATOM 1143 C C . ALA A 1 153 ? 17.269 -1.071 -9.983 1.00 88.69 153 ALA A C 1
ATOM 1145 O O . ALA A 1 153 ? 16.743 -0.991 -8.867 1.00 88.69 153 ALA A O 1
ATOM 1146 N N . THR A 1 154 ? 16.855 -0.334 -11.020 1.00 88.25 154 THR A N 1
ATOM 1147 C CA . THR A 1 154 ? 15.729 0.612 -10.959 1.00 88.25 154 THR A CA 1
ATOM 1148 C C . THR A 1 154 ? 14.422 -0.114 -10.634 1.00 88.25 154 THR A C 1
ATOM 1150 O O . THR A 1 154 ? 13.707 0.273 -9.707 1.00 88.25 154 THR A O 1
ATOM 1153 N N . GLY A 1 155 ? 14.134 -1.211 -11.346 1.00 88.06 155 GLY A N 1
ATOM 1154 C CA . GLY A 1 155 ? 12.940 -2.027 -11.114 1.00 88.06 155 GLY A CA 1
ATOM 1155 C C . GLY A 1 155 ? 12.901 -2.633 -9.709 1.00 88.06 155 GLY A C 1
ATOM 1156 O O . GLY A 1 155 ? 11.872 -2.572 -9.038 1.00 88.06 155 GLY A O 1
ATOM 1157 N N . SER A 1 156 ? 14.036 -3.142 -9.220 1.00 90.06 156 SER A N 1
ATOM 1158 C CA . SER A 1 156 ? 14.160 -3.663 -7.850 1.00 90.06 156 SER A CA 1
ATOM 1159 C C . SER A 1 156 ? 13.906 -2.580 -6.792 1.00 90.06 156 SER A C 1
ATOM 1161 O O . SER A 1 156 ? 13.154 -2.791 -5.836 1.00 90.06 156 SER A O 1
ATOM 1163 N N . SER A 1 157 ? 14.457 -1.380 -7.002 1.00 92.62 157 SER A N 1
ATOM 1164 C CA . SER A 1 157 ? 14.242 -0.235 -6.110 1.00 92.62 157 SER A CA 1
ATOM 1165 C C . SER A 1 157 ? 12.769 0.161 -6.051 1.00 92.62 157 SER A C 1
ATOM 1167 O O . SER A 1 157 ? 12.229 0.375 -4.966 1.00 92.62 157 SER A O 1
ATOM 1169 N N . MET A 1 158 ? 12.087 0.211 -7.196 1.00 92.25 158 MET A N 1
ATOM 1170 C CA . MET A 1 158 ? 10.652 0.492 -7.272 1.00 92.25 158 MET A CA 1
ATOM 1171 C C . MET A 1 158 ? 9.816 -0.594 -6.577 1.00 92.25 158 MET A C 1
ATOM 1173 O O . MET A 1 158 ? 8.938 -0.279 -5.770 1.00 92.25 158 MET A O 1
ATOM 1177 N N . ALA A 1 159 ? 10.130 -1.869 -6.822 1.00 93.19 159 ALA A N 1
ATOM 1178 C CA . ALA A 1 159 ? 9.447 -3.004 -6.206 1.00 93.19 159 ALA A CA 1
ATOM 1179 C C . ALA A 1 159 ? 9.538 -2.974 -4.672 1.00 93.19 159 ALA A C 1
ATOM 1181 O O . ALA A 1 159 ? 8.544 -3.243 -3.996 1.00 93.19 159 ALA A O 1
ATOM 1182 N N . PHE A 1 160 ? 10.685 -2.568 -4.113 1.00 95.19 160 PHE A N 1
ATOM 1183 C CA . PHE A 1 160 ? 10.853 -2.394 -2.668 1.00 95.19 160 PHE A CA 1
ATOM 1184 C C . PHE A 1 160 ? 9.812 -1.430 -2.076 1.00 95.19 160 PHE A C 1
ATOM 1186 O O . PHE A 1 160 ? 9.190 -1.727 -1.055 1.00 95.19 160 PHE A O 1
ATOM 1193 N N . GLY A 1 161 ? 9.589 -0.289 -2.735 1.00 95.81 161 GLY A N 1
ATOM 1194 C CA . GLY A 1 161 ? 8.616 0.712 -2.300 1.00 95.81 161 GLY A CA 1
ATOM 1195 C C . GLY A 1 161 ? 7.178 0.224 -2.430 1.00 95.81 161 GLY A C 1
ATOM 1196 O O . GLY A 1 161 ? 6.417 0.317 -1.467 1.00 95.81 161 GLY A O 1
ATOM 1197 N N . ILE A 1 162 ? 6.826 -0.365 -3.579 1.00 95.56 162 ILE A N 1
ATOM 1198 C CA . ILE A 1 162 ? 5.486 -0.920 -3.833 1.00 95.56 162 ILE A CA 1
ATOM 1199 C C . ILE A 1 162 ? 5.133 -1.958 -2.767 1.00 95.56 162 ILE A C 1
ATOM 1201 O O . ILE A 1 162 ? 4.080 -1.863 -2.136 1.00 95.56 162 ILE A O 1
ATOM 1205 N N . LEU A 1 163 ? 6.025 -2.921 -2.523 1.00 96.38 163 LEU A N 1
ATOM 1206 C CA . LEU A 1 163 ? 5.793 -3.994 -1.558 1.00 96.38 163 LEU A CA 1
ATOM 1207 C C . LEU A 1 163 ? 5.790 -3.480 -0.114 1.00 96.38 163 LEU A C 1
ATOM 1209 O O . LEU A 1 163 ? 4.941 -3.891 0.674 1.00 96.38 163 LEU A O 1
ATOM 1213 N N . GLY A 1 164 ? 6.666 -2.534 0.235 1.00 96.75 164 GLY A N 1
ATOM 1214 C CA . GLY A 1 164 ? 6.663 -1.910 1.561 1.00 96.75 164 GLY A CA 1
ATOM 1215 C C . GLY A 1 164 ? 5.357 -1.166 1.864 1.00 96.75 164 GLY A C 1
ATOM 1216 O O . GLY A 1 164 ? 4.787 -1.315 2.949 1.00 96.75 164 GLY A O 1
ATOM 1217 N N . LEU A 1 165 ? 4.821 -0.426 0.888 1.00 97.19 165 LEU A N 1
ATOM 1218 C CA . LEU A 1 165 ? 3.513 0.223 1.006 1.00 97.19 165 LEU A CA 1
ATOM 1219 C C . LEU A 1 165 ? 2.361 -0.792 1.017 1.00 97.19 165 LEU A C 1
ATOM 1221 O O . LEU A 1 165 ? 1.377 -0.590 1.733 1.00 97.19 165 LEU A O 1
ATOM 1225 N N . LEU A 1 166 ? 2.479 -1.898 0.277 1.00 96.44 166 LEU A N 1
ATOM 1226 C CA . LEU A 1 166 ? 1.471 -2.959 0.227 1.00 96.44 166 LEU A CA 1
ATOM 1227 C C . LEU A 1 166 ? 1.350 -3.633 1.593 1.00 96.44 166 LEU A C 1
ATOM 1229 O O . LEU A 1 166 ? 0.255 -3.728 2.145 1.00 96.44 166 LEU A O 1
ATOM 1233 N N . TYR A 1 167 ? 2.469 -4.029 2.197 1.00 95.69 167 TYR A N 1
ATOM 1234 C CA . TYR A 1 167 ? 2.452 -4.639 3.524 1.00 95.69 167 TYR A CA 1
ATOM 1235 C C . TYR A 1 167 ? 2.023 -3.640 4.602 1.00 95.69 167 TYR A C 1
ATOM 1237 O O . TYR A 1 167 ? 1.231 -3.987 5.475 1.00 95.69 167 TYR A O 1
ATOM 1245 N N . GLY A 1 168 ? 2.491 -2.389 4.536 1.00 95.88 168 GLY A N 1
ATOM 1246 C CA . GLY A 1 168 ? 2.100 -1.354 5.493 1.00 95.88 168 GLY A CA 1
ATOM 1247 C C . GLY A 1 168 ? 0.603 -1.032 5.443 1.00 95.88 168 GLY A C 1
ATOM 1248 O O . GLY A 1 168 ? -0.057 -0.977 6.483 1.00 95.88 168 GLY A O 1
ATOM 1249 N N . SER A 1 169 ? 0.033 -0.905 4.241 1.00 95.56 169 SER A N 1
ATOM 1250 C CA . SER A 1 169 ? -1.411 -0.709 4.058 1.00 95.56 169 SER A CA 1
ATOM 1251 C C . SER A 1 169 ? -2.219 -1.928 4.505 1.00 95.56 169 SER A C 1
ATOM 1253 O O . SER A 1 169 ? -3.246 -1.758 5.164 1.00 95.56 169 SER A O 1
ATOM 1255 N N . PHE A 1 170 ? -1.725 -3.148 4.266 1.00 94.81 170 PHE A N 1
ATOM 1256 C CA . PHE A 1 170 ? -2.321 -4.368 4.812 1.00 94.81 170 PHE A CA 1
ATOM 1257 C C . PHE A 1 170 ? -2.317 -4.371 6.350 1.00 94.81 170 PHE A C 1
ATOM 1259 O O . PHE A 1 170 ? -3.340 -4.667 6.969 1.00 94.81 170 PHE A O 1
ATOM 1266 N N . CYS A 1 171 ? -1.215 -3.968 6.989 1.00 93.25 171 CYS A N 1
ATOM 1267 C CA . CYS A 1 171 ? -1.145 -3.823 8.443 1.00 93.25 171 CYS A CA 1
ATOM 1268 C C . CYS A 1 171 ? -2.156 -2.793 8.966 1.00 93.25 171 CYS A C 1
ATOM 1270 O O . CYS A 1 171 ? -2.901 -3.097 9.899 1.00 93.25 171 CYS A O 1
ATOM 1272 N N . LEU A 1 172 ? -2.233 -1.600 8.363 1.00 93.12 172 LEU A N 1
ATOM 1273 C CA . LEU A 1 172 ? -3.213 -0.577 8.752 1.00 93.12 172 LEU A CA 1
ATOM 1274 C C . LEU A 1 172 ? -4.652 -1.058 8.557 1.00 93.12 172 LEU A C 1
ATOM 1276 O O . LEU A 1 172 ? -5.503 -0.820 9.416 1.00 93.12 172 LEU A O 1
ATOM 1280 N N . PHE A 1 173 ? -4.924 -1.779 7.471 1.00 92.19 173 PHE A N 1
ATOM 1281 C CA . PHE A 1 173 ? -6.220 -2.392 7.213 1.00 92.19 173 PHE A CA 1
ATOM 1282 C C . PHE A 1 173 ? -6.588 -3.393 8.317 1.00 92.19 173 PHE A C 1
ATOM 1284 O O . PHE A 1 173 ? -7.647 -3.261 8.928 1.00 92.19 173 PHE A O 1
ATOM 1291 N N . LEU A 1 174 ? -5.696 -4.325 8.668 1.00 90.19 174 LEU A N 1
ATOM 1292 C CA . LEU A 1 174 ? -5.931 -5.284 9.754 1.00 90.19 174 LEU A CA 1
ATOM 1293 C C . LEU A 1 174 ? -6.135 -4.599 11.112 1.00 90.19 174 LEU A C 1
ATOM 1295 O O . LEU A 1 174 ? -7.062 -4.953 11.845 1.00 90.19 174 LEU A O 1
ATOM 1299 N N . ILE A 1 175 ? -5.316 -3.593 11.440 1.00 89.06 175 ILE A N 1
ATOM 1300 C CA . ILE A 1 175 ? -5.460 -2.815 12.678 1.00 89.06 175 ILE A CA 1
ATOM 1301 C C . ILE A 1 175 ? -6.838 -2.139 12.720 1.00 89.06 175 ILE A C 1
ATOM 1303 O O . ILE A 1 175 ? -7.524 -2.215 13.739 1.00 89.06 175 ILE A O 1
ATOM 1307 N N . SER A 1 176 ? -7.289 -1.564 11.603 1.00 87.31 176 SER A N 1
ATOM 1308 C CA . SER A 1 176 ? -8.595 -0.900 11.487 1.00 87.31 176 SER A CA 1
ATOM 1309 C C . SER A 1 176 ? -9.777 -1.840 11.724 1.00 87.31 176 SER A C 1
ATOM 1311 O O . SER A 1 176 ? -10.794 -1.425 12.281 1.00 87.31 176 SER A O 1
ATOM 1313 N N . LEU A 1 177 ? -9.661 -3.109 11.318 1.00 85.69 177 LEU A N 1
ATOM 1314 C CA . LEU A 1 177 ? -10.708 -4.118 11.512 1.00 85.69 177 LEU A CA 1
ATOM 1315 C C . LEU A 1 177 ? -10.744 -4.652 12.949 1.00 85.69 177 LEU A C 1
ATOM 1317 O O . LEU A 1 177 ? -11.816 -4.931 13.495 1.00 85.69 177 LEU A O 1
ATOM 1321 N N . LEU A 1 178 ? -9.570 -4.833 13.555 1.00 83.81 178 LEU A N 1
ATOM 1322 C CA . LEU A 1 178 ? -9.430 -5.464 14.865 1.00 83.81 178 LEU A CA 1
ATOM 1323 C C . LEU A 1 178 ? -9.669 -4.481 16.013 1.00 83.81 178 LEU A C 1
ATOM 1325 O O . LEU A 1 178 ? -10.300 -4.850 17.013 1.00 83.81 178 LEU A O 1
ATOM 1329 N N . MET A 1 179 ? -9.217 -3.235 15.862 1.00 80.88 179 MET A N 1
ATOM 1330 C CA . MET A 1 179 ? -9.257 -2.234 16.921 1.00 80.8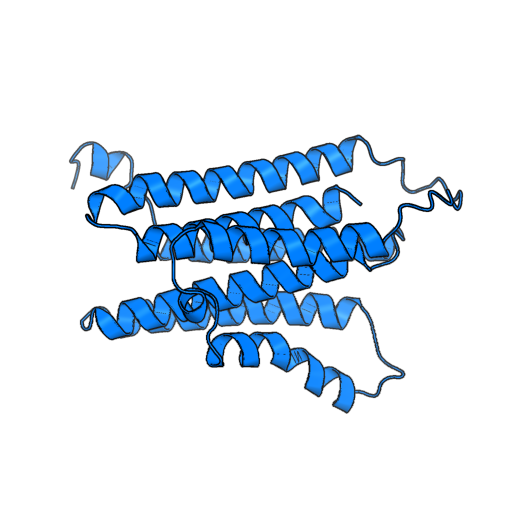8 179 MET A CA 1
ATOM 1331 C C . MET A 1 179 ? -10.691 -1.922 17.378 1.00 80.88 179 MET A C 1
ATOM 1333 O O . MET A 1 179 ? -11.668 -1.999 16.627 1.00 80.88 179 MET A O 1
ATOM 1337 N N . HIS A 1 180 ? -10.850 -1.618 18.667 1.00 75.56 180 HIS A N 1
ATOM 1338 C CA . HIS A 1 180 ? -12.137 -1.189 19.207 1.00 75.56 180 HIS A CA 1
ATOM 1339 C C . HIS A 1 180 ? -12.475 0.220 18.720 1.00 75.56 180 HIS A C 1
ATOM 1341 O O . HIS A 1 180 ? -11.632 1.115 18.777 1.00 75.56 180 HIS A O 1
ATOM 1347 N N . SER A 1 181 ? -13.723 0.409 18.284 1.00 71.56 181 SER A N 1
ATOM 1348 C CA . SER A 1 181 ? -14.239 1.677 17.758 1.00 71.56 181 SER A CA 1
ATOM 1349 C C . SER A 1 181 ? -14.537 2.673 18.887 1.00 71.56 181 SER A C 1
ATOM 1351 O O . SER A 1 181 ? -15.687 3.039 19.110 1.00 71.56 181 SER A O 1
ATOM 1353 N N . THR A 1 182 ? -13.505 3.081 19.626 1.00 78.94 182 THR A N 1
ATOM 1354 C CA . THR A 1 182 ? -13.567 4.219 20.553 1.00 78.94 182 THR A CA 1
ATOM 1355 C C . THR A 1 182 ? -13.295 5.519 19.794 1.00 78.94 182 THR A C 1
ATOM 1357 O O . THR A 1 182 ? -12.692 5.497 18.721 1.00 78.94 182 THR A O 1
ATOM 1360 N N . VAL A 1 183 ? -13.725 6.659 20.344 1.00 78.88 183 VAL A N 1
ATOM 1361 C CA . VAL A 1 183 ? -13.506 7.981 19.725 1.00 78.88 183 VAL A CA 1
ATOM 1362 C C . VAL A 1 183 ? -12.012 8.260 19.521 1.00 78.88 183 VAL A C 1
ATOM 1364 O O . VAL A 1 183 ? -11.605 8.670 18.437 1.00 78.88 183 VAL A O 1
ATOM 1367 N N . GLU A 1 184 ? -11.189 7.963 20.528 1.00 82.88 184 GLU A N 1
ATOM 1368 C CA . GLU A 1 184 ? -9.734 8.140 20.476 1.00 82.88 184 GLU A CA 1
ATOM 1369 C C . GLU A 1 184 ? -9.086 7.268 19.389 1.00 82.88 184 GLU A C 1
ATOM 1371 O O . GLU A 1 184 ? -8.390 7.778 18.512 1.00 82.88 184 GLU A O 1
ATOM 1376 N N . ASN A 1 185 ? -9.381 5.965 19.377 1.00 82.94 185 ASN A N 1
ATOM 1377 C CA . ASN A 1 185 ? -8.850 5.033 18.380 1.00 82.94 185 ASN A CA 1
ATOM 1378 C C . ASN A 1 185 ? -9.264 5.418 16.957 1.00 82.94 185 ASN A C 1
ATOM 1380 O O . ASN A 1 185 ? -8.485 5.279 16.014 1.00 82.94 185 ASN A O 1
ATOM 1384 N N . ARG A 1 186 ? -10.493 5.919 16.804 1.00 81.75 186 ARG A N 1
ATOM 1385 C CA . ARG A 1 186 ? 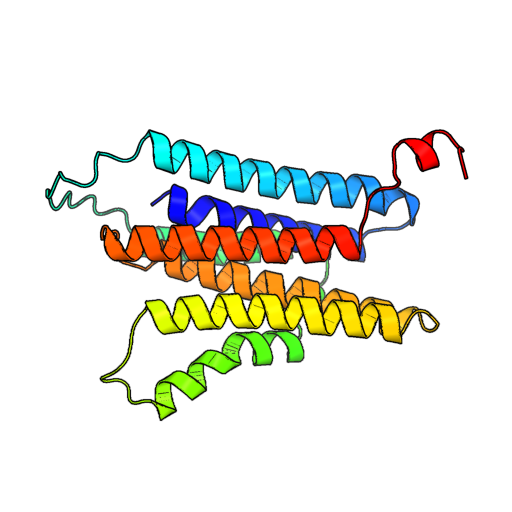-11.028 6.394 15.530 1.00 81.75 186 ARG A CA 1
ATOM 1386 C C . ARG A 1 186 ? -10.242 7.598 15.016 1.00 81.75 186 ARG A C 1
ATOM 1388 O O . ARG A 1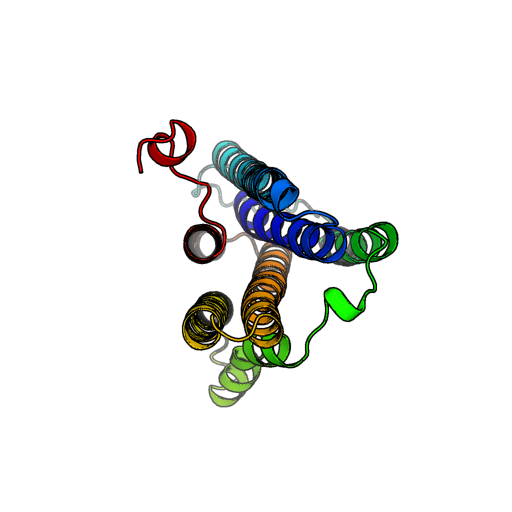 186 ? -9.819 7.587 13.865 1.00 81.75 186 ARG A O 1
ATOM 1395 N N . GLN A 1 187 ? -9.969 8.580 15.876 1.00 85.19 187 GLN A N 1
ATOM 1396 C CA . GLN A 1 187 ? -9.158 9.745 15.514 1.00 85.19 187 GLN A CA 1
ATOM 1397 C C . GLN A 1 187 ? -7.726 9.350 15.132 1.00 85.19 187 GLN A C 1
ATOM 1399 O O . GLN A 1 187 ? -7.189 9.841 14.140 1.00 85.19 187 GLN A O 1
ATOM 1404 N N . ILE A 1 188 ? -7.117 8.436 15.894 1.00 89.12 188 ILE A N 1
ATOM 1405 C CA . ILE A 1 188 ? -5.770 7.929 15.611 1.00 89.12 188 ILE A CA 1
ATOM 1406 C C . ILE A 1 188 ? -5.724 7.267 14.228 1.00 89.12 188 ILE A C 1
ATOM 1408 O O . ILE A 1 188 ? -4.807 7.545 13.456 1.00 89.12 188 ILE A O 1
ATOM 1412 N N . MET A 1 189 ? -6.719 6.436 13.894 1.00 90.06 189 MET A N 1
ATOM 1413 C CA . MET A 1 189 ? -6.790 5.797 12.576 1.00 90.06 189 MET A CA 1
ATOM 1414 C C . MET A 1 189 ? -7.002 6.789 11.449 1.00 90.06 189 MET A C 1
ATOM 1416 O O . MET A 1 189 ? -6.342 6.667 10.427 1.00 90.06 189 MET A O 1
ATOM 1420 N N . VAL A 1 190 ? -7.895 7.765 11.613 1.00 88.62 190 VAL A N 1
ATOM 1421 C CA . VAL A 1 190 ? -8.136 8.780 10.578 1.00 88.62 190 VAL A CA 1
ATOM 1422 C C . VAL A 1 190 ? -6.843 9.528 10.255 1.00 88.62 190 VAL A C 1
ATOM 1424 O O . VAL A 1 190 ? -6.481 9.638 9.085 1.00 88.62 190 VAL A O 1
ATOM 1427 N N . ASN A 1 191 ? -6.097 9.952 11.278 1.00 90.88 191 ASN A N 1
ATOM 1428 C CA . ASN A 1 191 ? -4.815 10.628 11.086 1.00 90.88 191 ASN A CA 1
ATOM 1429 C C . ASN A 1 191 ? -3.787 9.714 10.393 1.00 90.88 191 ASN A C 1
ATOM 1431 O O . ASN A 1 191 ? -3.103 10.134 9.464 1.00 90.88 191 ASN A O 1
ATOM 1435 N N . ALA A 1 192 ? -3.687 8.452 10.818 1.00 94.25 192 ALA A N 1
ATOM 1436 C CA . ALA A 1 192 ? -2.768 7.488 10.215 1.00 94.25 192 ALA A CA 1
ATOM 1437 C C . ALA A 1 192 ? -3.114 7.171 8.754 1.00 94.25 192 ALA A C 1
ATOM 1439 O O . ALA A 1 192 ? -2.221 7.088 7.916 1.00 94.25 192 ALA A O 1
ATOM 1440 N N . ASN A 1 193 ? -4.403 7.041 8.444 1.00 93.88 193 ASN A N 1
ATOM 1441 C CA . ASN A 1 193 ? -4.907 6.820 7.095 1.00 93.88 193 ASN A CA 1
ATOM 1442 C C . ASN A 1 193 ? -4.577 7.996 6.182 1.00 93.88 193 ASN A C 1
ATOM 1444 O O . ASN A 1 193 ? -4.173 7.787 5.041 1.00 93.88 193 ASN A O 1
ATOM 1448 N N . TRP A 1 194 ? -4.724 9.220 6.687 1.00 93.69 194 TRP A N 1
ATOM 1449 C CA . TRP A 1 194 ? -4.381 10.416 5.933 1.00 93.69 194 TRP A CA 1
ATOM 1450 C C . TRP A 1 194 ? -2.884 10.473 5.617 1.00 93.69 194 TRP A C 1
ATOM 1452 O O . TRP A 1 194 ? -2.511 10.632 4.460 1.00 93.69 194 TRP A O 1
ATOM 1462 N N . HIS A 1 195 ? -2.023 10.207 6.601 1.00 96.31 195 HIS A N 1
ATOM 1463 C CA . HIS A 1 195 ? -0.584 10.116 6.351 1.00 96.31 195 HIS A CA 1
ATOM 1464 C C . HIS A 1 195 ? -0.216 8.979 5.391 1.00 96.31 195 HIS A C 1
ATOM 1466 O O . HIS A 1 195 ? 0.630 9.162 4.523 1.00 96.31 195 HIS A O 1
ATOM 1472 N N . ALA A 1 196 ? -0.860 7.814 5.492 1.00 96.75 196 ALA A N 1
ATOM 1473 C CA . ALA A 1 196 ? -0.645 6.721 4.544 1.00 96.75 196 ALA A CA 1
ATOM 1474 C C . ALA A 1 196 ? -1.027 7.123 3.108 1.00 96.75 196 ALA A C 1
ATOM 1476 O O . ALA A 1 196 ? -0.315 6.770 2.168 1.00 96.75 196 ALA A O 1
ATOM 1477 N N . LEU A 1 197 ? -2.111 7.889 2.944 1.00 96.12 197 LEU A N 1
ATOM 1478 C CA . LEU A 1 197 ? -2.533 8.438 1.655 1.00 96.12 197 LEU A CA 1
ATOM 1479 C C . LEU A 1 197 ? -1.520 9.454 1.109 1.00 96.12 197 LEU A C 1
ATOM 1481 O O . LEU A 1 197 ? -1.187 9.395 -0.071 1.00 96.12 197 LEU A O 1
ATOM 1485 N N . GLU A 1 198 ? -1.003 10.347 1.956 1.00 96.56 198 GLU A N 1
ATOM 1486 C CA . GLU A 1 198 ? 0.040 11.316 1.588 1.00 96.56 198 GLU A CA 1
ATOM 1487 C C . GLU A 1 198 ? 1.322 10.611 1.127 1.00 96.56 198 GLU A C 1
ATOM 1489 O O . GLU A 1 198 ? 1.869 10.949 0.079 1.00 96.56 198 GLU A O 1
ATOM 1494 N N . ILE A 1 199 ? 1.770 9.593 1.869 1.00 97.25 199 ILE A N 1
ATOM 1495 C CA . ILE A 1 199 ? 2.956 8.792 1.530 1.00 97.25 199 ILE A CA 1
ATOM 1496 C C . ILE A 1 199 ? 2.755 8.060 0.203 1.00 97.25 199 ILE A C 1
ATOM 1498 O O . ILE A 1 199 ? 3.636 8.079 -0.654 1.00 97.25 199 ILE A O 1
ATOM 1502 N N . TYR A 1 200 ? 1.600 7.418 0.024 1.00 95.88 200 TYR A N 1
ATOM 1503 C CA . TYR A 1 200 ? 1.270 6.742 -1.224 1.00 95.88 200 TYR A CA 1
ATOM 1504 C C . TYR A 1 200 ? 1.255 7.725 -2.403 1.00 95.88 200 TYR A C 1
ATOM 1506 O O . TYR A 1 200 ? 1.837 7.449 -3.452 1.00 95.88 200 TYR A O 1
ATOM 1514 N N . GLY A 1 201 ? 0.599 8.877 -2.229 1.00 93.25 201 GLY A N 1
ATOM 1515 C CA . GLY A 1 201 ? 0.500 9.908 -3.256 1.00 93.25 201 GLY A CA 1
ATOM 1516 C C . GLY A 1 201 ? 1.876 10.434 -3.646 1.00 93.25 201 GLY A C 1
ATOM 1517 O O . GLY A 1 201 ? 2.194 10.476 -4.829 1.00 93.25 201 GLY A O 1
ATOM 1518 N N . LEU A 1 202 ? 2.718 10.748 -2.656 1.00 94.00 202 LEU A N 1
ATOM 1519 C CA . LEU A 1 202 ? 4.118 11.123 -2.857 1.00 94.00 202 LEU A CA 1
ATOM 1520 C C . LEU A 1 202 ? 4.864 10.071 -3.688 1.00 94.00 202 LEU A C 1
ATOM 1522 O O . LEU A 1 202 ? 5.528 10.412 -4.661 1.00 94.00 202 LEU A O 1
ATOM 1526 N N . PHE A 1 203 ? 4.737 8.797 -3.317 1.00 94.44 203 PHE A N 1
ATOM 1527 C CA . PHE A 1 203 ? 5.426 7.691 -3.975 1.00 94.44 203 PHE A CA 1
ATOM 1528 C C . PHE A 1 203 ? 5.034 7.545 -5.451 1.00 94.44 203 PHE A C 1
ATOM 1530 O O . PHE A 1 203 ? 5.901 7.573 -6.325 1.00 94.44 203 PHE A O 1
ATOM 1537 N N . ILE A 1 204 ? 3.734 7.438 -5.740 1.00 89.94 204 ILE A N 1
ATOM 1538 C CA . ILE A 1 204 ? 3.245 7.263 -7.113 1.00 89.94 204 ILE A CA 1
ATOM 1539 C C . ILE A 1 204 ? 3.498 8.505 -7.961 1.00 89.94 204 ILE A C 1
ATOM 1541 O O . ILE A 1 204 ? 3.892 8.372 -9.113 1.00 89.94 204 ILE A O 1
ATOM 1545 N N . LEU A 1 205 ? 3.313 9.710 -7.420 1.00 89.06 205 LEU A N 1
ATOM 1546 C CA . LEU A 1 205 ? 3.523 10.934 -8.195 1.00 89.06 205 LEU A CA 1
ATOM 1547 C C . LEU A 1 205 ? 4.996 11.188 -8.515 1.00 89.06 205 LEU A C 1
ATOM 1549 O O . LEU A 1 205 ? 5.272 11.836 -9.513 1.00 89.06 205 LEU A O 1
ATOM 1553 N N . ILE A 1 206 ? 5.936 10.692 -7.708 1.00 90.50 206 ILE A N 1
ATOM 1554 C CA . ILE A 1 206 ? 7.368 10.809 -8.013 1.00 90.50 206 ILE A CA 1
ATOM 1555 C C . ILE A 1 206 ? 7.804 9.755 -9.033 1.00 90.50 206 ILE A C 1
ATOM 1557 O O . ILE A 1 206 ? 8.536 10.080 -9.963 1.00 90.50 206 ILE A O 1
ATOM 1561 N N . LEU A 1 207 ? 7.378 8.499 -8.872 1.00 86.12 207 LEU A N 1
ATOM 1562 C CA . LEU A 1 207 ? 7.864 7.394 -9.709 1.00 86.12 207 LEU A CA 1
ATOM 1563 C C . LEU A 1 207 ? 7.062 7.191 -10.997 1.00 86.12 207 LEU A C 1
ATOM 1565 O O . LEU A 1 207 ? 7.581 6.667 -11.978 1.00 86.12 207 LEU A O 1
ATOM 1569 N N . CYS A 1 208 ? 5.789 7.569 -10.990 1.00 82.88 208 CYS A N 1
ATOM 1570 C CA . CYS A 1 208 ? 4.838 7.318 -12.069 1.00 82.88 208 CYS A CA 1
ATOM 1571 C C . CYS A 1 208 ? 4.056 8.584 -12.416 1.00 82.88 208 CYS A C 1
ATOM 1573 O O . CYS A 1 208 ? 2.867 8.511 -12.732 1.00 82.88 208 CYS A O 1
ATOM 1575 N N . ALA A 1 209 ? 4.720 9.743 -12.333 1.00 81.12 209 ALA A N 1
ATOM 1576 C CA . ALA A 1 209 ? 4.148 11.016 -12.743 1.00 81.12 209 ALA A CA 1
ATOM 1577 C C . ALA A 1 209 ? 3.530 10.870 -14.145 1.00 81.12 209 ALA A C 1
ATOM 1579 O O . ALA A 1 209 ? 4.252 10.528 -15.088 1.00 81.12 209 ALA A O 1
ATOM 1580 N N . PRO A 1 210 ? 2.213 11.091 -14.315 1.00 73.75 210 PRO A N 1
ATOM 1581 C CA . PRO A 1 210 ? 1.657 11.172 -15.652 1.00 73.75 210 PRO A CA 1
ATOM 1582 C C . PRO A 1 210 ? 2.280 12.377 -16.371 1.00 73.75 210 PRO A C 1
ATOM 1584 O O . PRO A 1 210 ? 2.594 13.376 -15.712 1.00 73.75 210 PRO A O 1
ATOM 1587 N N . PRO A 1 211 ? 2.435 12.311 -17.705 1.00 76.19 211 PRO A N 1
ATOM 1588 C CA . PRO A 1 211 ? 2.932 13.445 -18.464 1.00 76.19 211 PRO A CA 1
ATOM 1589 C C . PRO A 1 211 ? 2.047 14.662 -18.210 1.00 76.19 211 PRO A C 1
ATOM 1591 O O . PRO A 1 211 ? 0.819 14.554 -18.088 1.00 76.19 211 PRO A O 1
ATOM 1594 N N . SER A 1 212 ? 2.670 15.831 -18.117 1.00 79.56 212 SER A N 1
ATOM 1595 C CA . SER A 1 212 ? 1.916 17.065 -17.924 1.00 79.56 212 SER A CA 1
ATOM 1596 C C . SER A 1 212 ? 1.024 17.345 -19.139 1.00 79.56 212 SER A C 1
ATOM 1598 O O . SER A 1 212 ? 1.297 16.906 -20.257 1.00 79.56 212 SER A O 1
ATOM 1600 N N . PHE A 1 213 ? -0.052 18.118 -18.955 1.00 74.50 213 PHE A N 1
ATOM 1601 C CA . PHE A 1 213 ? -0.912 18.518 -20.080 1.00 74.50 213 PHE A CA 1
ATOM 1602 C C . PHE A 1 213 ? -0.113 19.221 -21.193 1.00 74.50 213 PHE A C 1
ATOM 1604 O O . PHE A 1 213 ? -0.404 19.048 -22.371 1.00 74.50 213 PHE A O 1
ATOM 1611 N N . LEU A 1 214 ? 0.936 19.961 -20.822 1.00 75.81 214 LEU A N 1
ATOM 1612 C CA . LEU A 1 214 ? 1.841 20.628 -21.758 1.00 75.81 214 LEU A CA 1
ATOM 1613 C C . LEU A 1 214 ? 2.717 19.636 -22.534 1.00 75.81 214 LEU A C 1
ATOM 1615 O O . LEU A 1 214 ? 2.846 19.775 -23.747 1.00 75.81 214 LEU A O 1
ATOM 1619 N N . GLU A 1 215 ? 3.268 18.620 -21.868 1.00 79.62 215 GLU A N 1
ATOM 1620 C CA . GLU A 1 215 ? 4.003 17.531 -22.532 1.00 79.62 215 GLU A CA 1
ATOM 1621 C C . GLU A 1 215 ? 3.100 16.757 -23.493 1.00 79.62 215 GLU A C 1
ATOM 1623 O O . GLU A 1 215 ? 3.495 16.466 -24.618 1.00 79.62 215 GLU A O 1
ATOM 1628 N N . PHE A 1 216 ? 1.852 16.497 -23.096 1.00 74.94 216 PHE A N 1
ATOM 1629 C CA . PHE A 1 216 ? 0.872 15.856 -23.971 1.00 74.94 216 PHE A CA 1
ATOM 1630 C C . PHE A 1 216 ? 0.548 16.705 -25.210 1.00 74.94 216 PHE A C 1
ATOM 1632 O O . PHE A 1 216 ? 0.342 16.172 -26.298 1.00 74.94 216 PHE A O 1
ATOM 1639 N N . MET A 1 217 ? 0.531 18.031 -25.063 1.00 80.25 217 MET A N 1
ATOM 1640 C CA . MET A 1 217 ? 0.365 18.972 -26.174 1.00 80.25 217 MET A CA 1
ATOM 1641 C C . MET A 1 217 ? 1.638 19.173 -27.016 1.00 80.25 217 MET A C 1
ATOM 1643 O O . MET A 1 217 ? 1.597 19.933 -27.983 1.00 80.25 217 MET A O 1
ATOM 1647 N N . GLY A 1 218 ? 2.753 18.515 -26.678 1.00 72.12 218 GLY A N 1
ATOM 1648 C CA . GLY A 1 218 ? 4.027 18.636 -27.391 1.00 72.12 218 GLY A CA 1
ATOM 1649 C C . GLY A 1 218 ? 4.750 19.964 -27.154 1.00 72.12 218 GLY A C 1
ATOM 1650 O O . GLY A 1 218 ? 5.470 20.432 -28.032 1.00 72.12 218 GLY A O 1
ATOM 1651 N N . ALA A 1 219 ? 4.529 20.609 -26.004 1.00 65.38 219 ALA A N 1
ATOM 1652 C CA . ALA A 1 219 ? 5.102 21.919 -25.694 1.00 65.38 219 ALA A CA 1
ATOM 1653 C C . ALA A 1 219 ? 6.563 21.891 -25.184 1.00 65.38 219 ALA A C 1
ATOM 1655 O O . ALA A 1 219 ? 7.058 22.943 -24.782 1.00 65.38 219 ALA A O 1
ATOM 1656 N N . PHE A 1 220 ? 7.254 20.744 -25.214 1.00 54.09 220 PHE A N 1
ATOM 1657 C CA . PHE A 1 220 ? 8.663 20.583 -24.824 1.00 54.09 220 PHE A CA 1
ATOM 1658 C C . PHE A 1 220 ? 9.350 19.496 -25.651 1.00 54.09 220 PHE A C 1
ATOM 1660 O O . PHE A 1 220 ? 8.699 18.456 -25.897 1.00 54.09 220 PHE A O 1
#

Foldseek 3Di:
DQLLQLLLQLLLVLLLLVLLCVQVDPDPVCLQVNLVVSVVSNVRSVVSNVVVVVPDDDQPDPDPPPPPPPLVVVVVCLVVVSVVSCVPSPDPPVSLDDDVLVCLQCVLVVVCVVVPPVPDDPLSNLVSLLVSLLVQLVQLLVQLVVQVVPPVSNVVSLSSNSNNLNVSSSVSNSCSSPDDPHPVVSVSSNVSSVSSVVSSCVRCCSPPNDDDPCVVVVVD

Secondary structure (DSSP, 8-state):
-HHHHHHHHHHHHHHHHHHHHHHH-SSGGGHHHHHHHHHHHHHHHHHHHHHHHHHSPPTT----------HHHHHHHHHHHHHHHHHHSSS-GGGG--HHHHHHHHTHHHHHHHT-GGG--HHHHHHHHHHHHHHHHHHHHHHHHHTTT-HHHHHHHHHHHHHHHHHHHHHHHHHHHHS---HHHHHHHHHHHHHHHHHHHHHHHHHSPPPPHHHHTT--

pLDDT: mean 84.06, std 12.27, range [40.84, 97.25]

Radius of gyration: 18.64 Å; chains: 1; bounding box: 46×39×57 Å

Sequence (220 aa):
MLEAVGIPLGILVSLLLFVSDINSLSEPKDLVPATAQQFMAIFHGCLISALGHLISPPQESTKNNNEKFNKRVLLMVAITLPICFIALSGVPAQAYFSLEPLLLVLSPIPLLFIRGLDSYSPLLVIKGVVMVMLGSAFVSIVGFISTLSDVAATGSSMAFGILGLLYGSFCLFLISLLMHSTVENRQIMVNANWHALEIYGLFILILCAPPSFLEFMGAF